Protein AF-0000000074632886 (afdb_homodimer)

Organism: NCBI:txid231223

Sequence (314 aa):
MSATCSSSCDVTGMPVAEGQVNGKKCTVLRDSGCSSEIIRRGLVASTVPLTGTQRVCFADGSVKRVPTAMIYVDCPYYKGSVEAALLDKPLFDLILGNIEGAKCPGTRVGGSLEAAAVETRAACRREWKKLKTTKENDLGLSVEELKALQKEDPSLEMSATCSSSCDVTGMPVAEGQVNGKKCTVLRDSGCSSEIIRRGLVASTVPLTGTQRVCFADGSVKRVPTAMIYVDCPYYKGSVEAALLDKPLFDLILGNIEGAKCPGTRVGGSLEAAAVETRAACRREWKKLKTTKENDLGLSVEELKALQKEDPSLE

Nearest PDB structures (foldseek):
  1fmb-assembly1_A  TM=6.936E-01  e=2.800E-04  Equine infectious anemia virus
  7bgu-assembly1_A  TM=6.840E-01  e=4.757E-04  Mason-Pfizer monkey virus
  7d66-assembly2_G  TM=6.864E-01  e=7.618E-04  Toxoplasma gondii GT1
  7bgu-assembly2_C  TM=6.412E-01  e=5.351E-04  Mason-Pfizer monkey virus
  7bgt-assembly2_C  TM=6.497E-01  e=1.373E-03  Mason-Pfizer monkey virus

Solvent-accessible surface area (backbone atoms only — not comparable to full-atom values): 18239 Å² total; per-residue (Å²): 133,80,77,72,77,74,82,72,73,79,64,73,81,37,34,64,44,70,30,26,40,72,83,38,79,37,44,33,34,33,19,46,69,32,61,52,34,37,30,25,39,86,73,50,61,88,82,57,65,72,73,52,67,45,80,45,71,41,70,66,48,51,72,46,78,30,47,22,29,75,46,40,39,44,40,76,44,37,74,48,76,44,68,26,38,42,35,82,50,33,71,43,47,26,36,39,24,59,46,91,81,39,48,54,55,42,52,70,57,65,78,79,80,71,84,67,71,77,73,45,53,53,50,42,50,53,29,40,60,60,63,60,57,75,79,67,72,75,74,73,77,43,81,58,58,59,52,56,62,64,65,64,69,58,76,89,108,133,79,77,72,74,75,80,72,73,78,65,75,80,39,44,63,43,71,30,26,39,73,83,37,80,39,45,34,34,37,20,46,67,32,62,52,34,37,30,25,38,86,73,49,60,87,82,58,65,71,73,51,69,43,80,46,70,40,71,65,47,49,72,46,77,29,45,22,28,75,45,38,38,45,38,77,45,37,76,47,77,45,68,25,37,42,34,82,48,34,71,43,47,26,36,41,24,58,46,94,82,36,50,50,76,32,56,71,57,68,86,79,82,71,82,67,72,78,74,46,53,53,47,37,51,53,30,40,60,59,63,61,58,77,77,68,73,76,71,74,79,44,84,59,59,62,55,56,63,66,64,64,68,61,76,87,108

pLDDT: mean 72.23, std 29.39, range [20.58, 98.75]

Structure (mmCIF, N/CA/C/O backbone):
data_AF-0000000074632886-model_v1
#
loop_
_entity.id
_entity.type
_entity.pdbx_description
1 polymer 'Uncharacterized protein'
#
loop_
_atom_site.group_PDB
_atom_site.id
_atom_site.type_symbol
_atom_site.label_atom_id
_atom_site.label_alt_id
_atom_site.label_comp_id
_atom_site.label_asym_id
_atom_site.label_entity_id
_atom_site.label_seq_id
_atom_site.pdbx_PDB_ins_code
_atom_site.Cartn_x
_atom_site.Cartn_y
_atom_site.Cartn_z
_atom_site.occupancy
_atom_site.B_iso_or_equiv
_atom_site.auth_seq_id
_atom_site.auth_comp_id
_atom_site.auth_asym_id
_atom_site.auth_atom_id
_atom_site.pdbx_PDB_model_num
ATOM 1 N N . MET A 1 1 ? 10.125 -13.82 32.031 1 20.58 1 MET A N 1
ATOM 2 C CA . MET A 1 1 ? 10.875 -13.516 30.797 1 20.58 1 MET A CA 1
ATOM 3 C C . MET A 1 1 ? 9.938 -13.398 29.609 1 20.58 1 MET A C 1
ATOM 5 O O . MET A 1 1 ? 9.406 -14.398 29.125 1 20.58 1 MET A O 1
ATOM 9 N N . SER A 1 2 ? 9.07 -12.438 29.656 1 24.52 2 SER A N 1
ATOM 10 C CA . SER A 1 2 ? 7.949 -12.32 28.734 1 24.52 2 SER A CA 1
ATOM 11 C C . SER A 1 2 ? 8.422 -11.969 27.328 1 24.52 2 SER A C 1
ATOM 13 O O . SER A 1 2 ? 9.148 -10.992 27.141 1 24.52 2 SER A O 1
ATOM 15 N N . ALA A 1 3 ? 8.773 -12.938 26.531 1 25.38 3 ALA A N 1
ATOM 16 C CA . ALA A 1 3 ? 9.117 -12.875 25.109 1 25.38 3 ALA A CA 1
ATOM 17 C C . ALA A 1 3 ? 8.164 -11.953 24.344 1 25.38 3 ALA A C 1
ATOM 19 O O . ALA A 1 3 ? 6.977 -12.25 24.219 1 25.38 3 ALA A O 1
ATOM 20 N N . THR A 1 4 ? 8.242 -10.727 24.672 1 28.7 4 THR A N 1
ATOM 21 C CA . THR A 1 4 ? 7.469 -9.812 23.844 1 28.7 4 THR A CA 1
ATOM 22 C C . THR A 1 4 ? 7.727 -10.078 22.359 1 28.7 4 THR A C 1
ATOM 24 O O . THR A 1 4 ? 8.859 -9.969 21.891 1 28.7 4 THR A O 1
ATOM 27 N N . CYS A 1 5 ? 7.188 -11.031 21.719 1 30.02 5 CYS A N 1
ATOM 28 C CA . CYS A 1 5 ? 7.199 -11.32 20.281 1 30.02 5 CYS A CA 1
ATOM 29 C C . CYS A 1 5 ? 6.977 -10.055 19.469 1 30.02 5 CYS A C 1
ATOM 31 O O . CYS A 1 5 ? 5.844 -9.578 19.344 1 30.02 5 CYS A O 1
ATOM 33 N N . SER A 1 6 ? 7.715 -8.859 19.625 1 35.78 6 SER A N 1
ATOM 34 C CA . SER A 1 6 ? 7.605 -7.684 18.766 1 35.78 6 SER A CA 1
ATOM 35 C C . SER A 1 6 ? 7.457 -8.078 17.312 1 35.78 6 SER A C 1
ATOM 37 O O . SER A 1 6 ? 8.391 -8.602 16.703 1 35.78 6 SER A O 1
ATOM 39 N N . SER A 1 7 ? 6.574 -8.734 16.828 1 46.12 7 SER A N 1
ATOM 40 C CA . SER A 1 7 ? 6.355 -9.227 15.477 1 46.12 7 SER A CA 1
ATOM 41 C C . SER A 1 7 ? 6.441 -8.086 14.461 1 46.12 7 SER A C 1
ATOM 43 O O . SER A 1 7 ? 5.461 -7.375 14.234 1 46.12 7 SER A O 1
ATOM 45 N N . SER A 1 8 ? 7.652 -7.168 14.422 1 62.34 8 SER A N 1
ATOM 46 C CA . SER A 1 8 ? 8.016 -6.043 13.562 1 62.34 8 SER A CA 1
ATOM 47 C C . SER A 1 8 ? 7.84 -6.395 12.094 1 62.34 8 SER A C 1
ATOM 49 O O . SER A 1 8 ? 8.039 -7.547 11.695 1 62.34 8 SER A O 1
ATOM 51 N N . CYS A 1 9 ? 6.918 -5.555 11.453 1 77.62 9 CYS A N 1
ATOM 52 C CA . CYS A 1 9 ? 6.82 -5.699 10 1 77.62 9 CYS A CA 1
ATOM 53 C C . CYS A 1 9 ? 8.086 -5.203 9.32 1 77.62 9 CYS A C 1
ATOM 55 O O . CYS A 1 9 ? 8.68 -4.207 9.75 1 77.62 9 CYS A O 1
ATOM 57 N N . ASP A 1 10 ? 8.625 -6.035 8.461 1 75.81 10 ASP A N 1
ATOM 58 C CA . ASP A 1 10 ? 9.82 -5.703 7.688 1 75.81 10 ASP A CA 1
ATOM 59 C C . ASP A 1 10 ? 9.539 -4.578 6.695 1 75.81 10 ASP A C 1
ATOM 61 O O . ASP A 1 10 ? 8.734 -4.738 5.777 1 75.81 10 ASP A O 1
ATOM 65 N N . VAL A 1 11 ? 10.203 -3.426 6.922 1 79.12 11 VAL A N 1
ATOM 66 C CA . VAL A 1 11 ? 9.961 -2.283 6.047 1 79.12 11 VAL A CA 1
ATOM 67 C C . VAL A 1 11 ? 11.203 -2.006 5.199 1 79.12 11 VAL A C 1
ATOM 69 O O . VAL A 1 11 ? 11.328 -0.934 4.605 1 79.12 11 VAL A O 1
ATOM 72 N N . THR A 1 12 ? 12 -3.002 5.129 1 77.12 12 THR A N 1
ATOM 73 C CA . THR A 1 12 ? 13.219 -2.838 4.352 1 77.12 12 THR A CA 1
ATOM 74 C C . THR A 1 12 ? 12.906 -2.695 2.867 1 77.12 12 THR A C 1
ATOM 76 O O . THR A 1 12 ? 12.055 -3.414 2.334 1 77.12 12 THR A O 1
ATOM 79 N N . GLY A 1 13 ? 13.477 -1.69 2.238 1 76.5 13 GLY A N 1
ATOM 80 C CA . GLY A 1 13 ? 13.328 -1.529 0.8 1 76.5 13 GLY A CA 1
ATOM 81 C C . GLY A 1 13 ? 12.117 -0.704 0.412 1 76.5 13 GLY A C 1
ATOM 82 O O . GLY A 1 13 ? 11.805 -0.567 -0.773 1 76.5 13 GLY A O 1
ATOM 83 N N . MET A 1 14 ? 11.508 -0.188 1.444 1 87.19 14 MET A N 1
ATOM 84 C CA . MET A 1 14 ? 10.344 0.647 1.156 1 87.19 14 MET A CA 1
ATOM 85 C C . MET A 1 14 ? 10.75 2.113 1.021 1 87.19 14 MET A C 1
ATOM 87 O O . MET A 1 14 ? 11.773 2.531 1.562 1 87.19 14 MET A O 1
ATOM 91 N N . PRO A 1 15 ? 9.992 2.869 0.222 1 91.25 15 PRO A N 1
ATOM 92 C CA . PRO A 1 15 ? 10.289 4.293 0.065 1 91.25 15 PRO A CA 1
ATOM 93 C C . PRO A 1 15 ? 9.875 5.121 1.277 1 91.25 15 PRO A C 1
ATOM 95 O O . PRO A 1 15 ? 8.898 5.875 1.208 1 91.25 15 PRO A O 1
ATOM 98 N N . VAL A 1 16 ? 10.633 4.988 2.309 1 92.56 16 VAL A N 1
ATOM 99 C CA . VAL A 1 16 ? 10.383 5.691 3.562 1 92.56 16 VAL A CA 1
ATOM 100 C C . VAL A 1 16 ? 11.32 6.887 3.684 1 92.56 16 VAL A C 1
ATOM 102 O O . VAL A 1 16 ? 12.5 6.797 3.316 1 92.56 16 VAL A O 1
ATOM 105 N N . ALA A 1 17 ? 10.758 8.039 4.148 1 93.5 17 ALA A N 1
ATOM 106 C CA . ALA A 1 17 ? 11.562 9.234 4.371 1 93.5 17 ALA A CA 1
ATOM 107 C C . ALA A 1 17 ? 11.164 9.93 5.668 1 93.5 17 ALA A C 1
ATOM 109 O O . ALA A 1 17 ? 10.062 9.711 6.184 1 93.5 17 ALA A O 1
ATOM 110 N N . GLU A 1 18 ? 12.078 10.695 6.148 1 95.06 18 GLU A N 1
ATOM 111 C CA . GLU A 1 18 ? 11.742 11.609 7.234 1 95.06 18 GLU A CA 1
ATOM 112 C C . GLU A 1 18 ? 11.125 12.906 6.699 1 95.06 18 GLU A C 1
ATOM 114 O O . GLU A 1 18 ? 11.523 13.391 5.637 1 95.06 18 GLU A O 1
ATOM 119 N N . GLY A 1 19 ? 10.18 13.398 7.398 1 96.88 19 GLY A N 1
ATOM 120 C CA . GLY A 1 19 ? 9.531 14.656 7.062 1 96.88 19 GLY A CA 1
ATOM 121 C C . GLY A 1 19 ? 8.836 15.305 8.242 1 96.88 19 GLY A C 1
ATOM 122 O O . GLY A 1 19 ? 9.195 15.055 9.398 1 96.88 19 GLY A O 1
ATOM 123 N N . GLN A 1 20 ? 8 16.281 7.871 1 98.12 20 GLN A N 1
ATOM 124 C CA . GLN A 1 20 ? 7.215 16.953 8.898 1 98.12 20 GLN A CA 1
ATOM 125 C C . GLN A 1 20 ? 5.746 17.062 8.492 1 98.12 20 GLN A C 1
ATOM 127 O O . GLN A 1 20 ? 5.434 17.266 7.32 1 98.12 20 GLN A O 1
ATOM 132 N N . VAL A 1 21 ? 4.961 16.875 9.516 1 98.06 21 VAL A N 1
ATOM 133 C CA . VAL A 1 21 ? 3.543 17.188 9.383 1 98.06 21 VAL A CA 1
ATOM 134 C C . VAL A 1 21 ? 3.143 18.234 10.422 1 98.06 21 VAL A C 1
ATOM 136 O O . VAL A 1 21 ? 3.354 18.047 11.617 1 98.06 21 VAL A O 1
ATOM 139 N N . ASN A 1 22 ? 2.607 19.297 9.938 1 97.12 22 ASN A N 1
ATOM 140 C CA . ASN A 1 22 ? 2.242 20.406 10.82 1 97.12 22 ASN A CA 1
ATOM 141 C C . ASN A 1 22 ? 3.406 20.812 11.711 1 97.12 22 ASN A C 1
ATOM 143 O O . ASN A 1 22 ? 3.223 21.047 12.906 1 97.12 22 ASN A O 1
ATOM 147 N N . GLY A 1 23 ? 4.547 20.688 11.156 1 96.75 23 GLY A N 1
ATOM 148 C CA . GLY A 1 23 ? 5.742 21.125 11.859 1 96.75 23 GLY A CA 1
ATOM 149 C C . GLY A 1 23 ? 6.32 20.078 12.781 1 96.75 23 GLY A C 1
ATOM 150 O O . GLY A 1 23 ? 7.352 20.312 13.422 1 96.75 23 GLY A O 1
ATOM 151 N N . LYS A 1 24 ? 5.695 18.922 12.883 1 97.12 24 LYS A N 1
ATOM 152 C CA . LYS A 1 24 ? 6.172 17.844 13.727 1 97.12 24 LYS A CA 1
ATOM 153 C C . LYS A 1 24 ? 6.879 16.766 12.906 1 97.12 24 LYS A C 1
ATOM 155 O O . LYS A 1 24 ? 6.379 16.344 11.859 1 97.12 24 LYS A O 1
ATOM 160 N N . LYS A 1 25 ? 8.023 16.344 13.422 1 97.44 25 LYS A N 1
ATOM 161 C CA . LYS A 1 25 ? 8.773 15.289 12.742 1 97.44 25 LYS A CA 1
ATOM 162 C C . LYS A 1 25 ? 7.953 14.008 12.641 1 97.44 25 LYS A C 1
ATOM 164 O O . LYS A 1 25 ? 7.234 13.648 13.57 1 97.44 25 LYS A O 1
ATOM 169 N N . CYS A 1 26 ? 8.133 13.422 11.453 1 97.5 26 CYS A N 1
ATOM 170 C CA . CYS A 1 26 ? 7.406 12.164 11.266 1 97.5 26 CYS A CA 1
ATOM 171 C C . CYS A 1 26 ? 8.078 11.297 10.203 1 97.5 26 CYS A C 1
ATOM 173 O O . CYS A 1 26 ? 8.945 11.773 9.477 1 97.5 26 CYS A O 1
ATOM 175 N N . THR A 1 27 ? 7.711 10.031 10.195 1 96.06 27 THR A N 1
ATOM 176 C CA . THR A 1 27 ? 8.102 9.086 9.156 1 96.06 27 THR A CA 1
ATOM 177 C C . THR A 1 27 ? 7.035 9 8.07 1 96.06 27 THR A C 1
ATOM 179 O O . THR A 1 27 ? 5.848 8.883 8.367 1 96.06 27 THR A O 1
ATOM 182 N N . VAL A 1 28 ? 7.555 9.086 6.766 1 96.75 28 VAL A N 1
ATOM 183 C CA . VAL A 1 28 ? 6.637 9.125 5.633 1 96.75 28 VAL A CA 1
ATOM 184 C C . VAL A 1 28 ? 6.887 7.914 4.73 1 96.75 28 VAL A C 1
ATOM 186 O O . VAL A 1 28 ? 8.023 7.656 4.332 1 96.75 28 VAL A O 1
ATOM 189 N N . LEU A 1 29 ? 5.855 7.188 4.492 1 95.56 29 LEU A N 1
ATOM 190 C CA . LEU A 1 29 ? 5.891 6.172 3.445 1 95.56 29 LEU A CA 1
ATOM 191 C C . LEU A 1 29 ? 5.254 6.695 2.16 1 95.56 29 LEU A C 1
ATOM 193 O O . LEU A 1 29 ? 4.109 7.148 2.17 1 95.56 29 LEU A O 1
ATOM 197 N N . ARG A 1 30 ? 6.008 6.719 1.031 1 95.94 30 ARG A N 1
ATOM 198 C CA . ARG A 1 30 ? 5.422 6.934 -0.288 1 95.94 30 ARG A CA 1
ATOM 199 C C . ARG A 1 30 ? 4.836 5.641 -0.844 1 95.94 30 ARG A C 1
ATOM 201 O O . ARG A 1 30 ? 5.559 4.672 -1.066 1 95.94 30 ARG A O 1
ATOM 208 N N . ASP A 1 31 ? 3.525 5.652 -1.031 1 93.94 31 ASP A N 1
ATOM 209 C CA . ASP A 1 31 ? 2.809 4.418 -1.331 1 93.94 31 ASP A CA 1
ATOM 210 C C . ASP A 1 31 ? 2.041 4.535 -2.646 1 93.94 31 ASP A C 1
ATOM 212 O O . ASP A 1 31 ? 0.99 5.176 -2.703 1 93.94 31 ASP A O 1
ATOM 216 N N . SER A 1 32 ? 2.496 3.812 -3.645 1 92.69 32 SER A N 1
ATOM 217 C CA . SER A 1 32 ? 1.867 3.873 -4.961 1 92.69 32 SER A CA 1
ATOM 218 C C . SER A 1 32 ? 0.545 3.113 -4.977 1 92.69 32 SER A C 1
ATOM 220 O O . SER A 1 32 ? -0.248 3.256 -5.91 1 92.69 32 SER A O 1
ATOM 222 N N . GLY A 1 33 ? 0.29 2.293 -3.951 1 92.81 33 GLY A N 1
ATOM 223 C CA . GLY A 1 33 ? -0.965 1.565 -3.859 1 92.81 33 GLY A CA 1
ATOM 224 C C . GLY A 1 33 ? -2.021 2.299 -3.055 1 92.81 33 GLY A C 1
ATOM 225 O O . GLY A 1 33 ? -3.092 1.75 -2.779 1 92.81 33 GLY A O 1
ATOM 226 N N . CYS A 1 34 ? -1.75 3.471 -2.678 1 94.12 34 CYS A N 1
ATOM 227 C CA . CYS A 1 34 ? -2.662 4.27 -1.867 1 94.12 34 CYS A CA 1
ATOM 228 C C . CYS A 1 34 ? -3.117 5.512 -2.623 1 94.12 34 CYS A C 1
ATOM 230 O O . CYS A 1 34 ? -2.297 6.234 -3.189 1 94.12 34 CYS A O 1
ATOM 232 N N . SER A 1 35 ? -4.418 5.812 -2.633 1 90.25 35 SER A N 1
ATOM 233 C CA . SER A 1 35 ? -4.965 6.926 -3.396 1 90.25 35 SER A CA 1
ATOM 234 C C . SER A 1 35 ? -5.109 8.172 -2.529 1 90.25 35 SER A C 1
ATOM 236 O O . SER A 1 35 ? -5.348 9.266 -3.043 1 90.25 35 SER A O 1
ATOM 238 N N . SER A 1 36 ? -4.938 8.031 -1.263 1 89.94 36 SER A N 1
ATOM 239 C CA . SER A 1 36 ? -5.117 9.141 -0.328 1 89.94 36 SER A CA 1
ATOM 240 C C . SER A 1 36 ? -3.953 9.227 0.652 1 89.94 36 SER A C 1
ATOM 242 O O . SER A 1 36 ? -3.004 8.445 0.569 1 89.94 36 SER A O 1
ATOM 244 N N . GLU A 1 37 ? -4.055 10.312 1.485 1 97 37 GLU A N 1
ATOM 245 C CA . GLU A 1 37 ? -3.107 10.445 2.59 1 97 37 GLU A CA 1
ATOM 246 C C . GLU A 1 37 ? -3.691 9.891 3.885 1 97 37 GLU A C 1
ATOM 248 O O . GLU A 1 37 ? -4.867 10.109 4.184 1 97 37 GLU A O 1
ATOM 253 N N . ILE A 1 38 ? -2.893 9.148 4.539 1 98.38 38 ILE A N 1
ATOM 254 C CA . ILE A 1 38 ? -3.266 8.625 5.848 1 98.38 38 ILE A CA 1
ATOM 255 C C . ILE A 1 38 ? -2.289 9.133 6.906 1 98.38 38 ILE A C 1
ATOM 257 O O . ILE A 1 38 ? -1.072 9.07 6.715 1 98.38 38 ILE A O 1
ATOM 261 N N . ILE A 1 39 ? -2.832 9.656 7.945 1 98.75 39 ILE A N 1
ATOM 262 C CA . ILE A 1 39 ? -1.981 10.18 9.008 1 98.75 39 ILE A CA 1
ATOM 263 C C . ILE A 1 39 ? -2.42 9.602 10.352 1 98.75 39 ILE A C 1
ATOM 265 O O . ILE A 1 39 ? -3.605 9.336 10.562 1 98.75 39 ILE A O 1
ATOM 269 N N . ARG A 1 40 ? -1.487 9.398 11.133 1 98.5 40 ARG A N 1
ATOM 270 C CA . ARG A 1 40 ? -1.769 9.023 12.516 1 98.5 40 ARG A CA 1
ATOM 271 C C . ARG A 1 40 ? -2.533 10.133 13.234 1 98.5 40 ARG A C 1
ATOM 273 O O . ARG A 1 40 ? -2.059 11.266 13.328 1 98.5 40 ARG A O 1
ATOM 280 N N . ARG A 1 41 ? -3.543 9.797 13.812 1 98 41 ARG A N 1
ATOM 281 C CA . ARG A 1 41 ? -4.441 10.75 14.453 1 98 41 ARG A CA 1
ATOM 282 C C . ARG A 1 41 ? -3.715 11.562 15.516 1 98 41 ARG A C 1
ATOM 284 O O . ARG A 1 41 ? -3.947 12.766 15.656 1 98 41 ARG A O 1
ATOM 291 N N . GLY A 1 42 ? -2.822 10.969 16.156 1 97 42 GLY A N 1
ATOM 292 C CA . GLY A 1 42 ? -2.117 11.609 17.266 1 97 42 GLY A CA 1
ATOM 293 C C . GLY A 1 42 ? -1.208 12.734 16.812 1 97 42 GLY A C 1
ATOM 294 O O . GLY A 1 42 ? -0.761 13.547 17.641 1 97 42 GLY A O 1
ATOM 295 N N . LEU A 1 43 ? -0.908 12.867 15.539 1 97.56 43 LEU A N 1
ATOM 296 C CA . LEU A 1 43 ? -0.033 13.906 15.008 1 97.56 43 LEU A CA 1
ATOM 297 C C . LEU A 1 43 ? -0.838 15.133 14.586 1 97.56 43 LEU A C 1
ATOM 299 O O . LEU A 1 43 ? -0.266 16.156 14.203 1 97.56 43 LEU A O 1
ATOM 303 N N . VAL A 1 44 ? -2.111 14.992 14.664 1 98.19 44 VAL A N 1
ATOM 304 C CA . VAL A 1 44 ? -3.006 16.109 14.344 1 98.19 44 VAL A CA 1
ATOM 305 C C . VAL A 1 44 ? -3.615 16.656 15.633 1 98.19 44 VAL A C 1
ATOM 307 O O . VAL A 1 44 ? -4.305 15.945 16.359 1 98.19 44 VAL A O 1
ATOM 310 N N . ALA A 1 45 ? -3.354 17.859 15.836 1 97.44 45 ALA A N 1
ATOM 311 C CA . ALA A 1 45 ? -3.871 18.484 17.047 1 97.44 45 ALA A CA 1
ATOM 312 C C . ALA A 1 45 ? -5.395 18.406 17.094 1 97.44 45 ALA A C 1
ATOM 314 O O . ALA A 1 45 ? -6.062 18.547 16.078 1 97.44 45 ALA A O 1
ATOM 315 N N . SER A 1 46 ? -5.965 18.266 18.297 1 95.88 46 SER A N 1
ATOM 316 C CA . SER A 1 46 ? -7.41 18.156 18.484 1 95.88 46 SER A CA 1
ATOM 317 C C . SER A 1 46 ? -8.117 19.438 18.078 1 95.88 46 SER A C 1
ATOM 319 O O . SER A 1 46 ? -9.328 19.438 17.828 1 95.88 46 SER A O 1
ATOM 321 N N . THR A 1 47 ? -7.387 20.531 18.016 1 96.44 47 THR A N 1
ATOM 322 C CA . THR A 1 47 ? -7.957 21.828 17.656 1 96.44 47 THR A CA 1
ATOM 323 C C . THR A 1 47 ? -8.156 21.953 16.156 1 96.44 47 THR A C 1
ATOM 325 O O . THR A 1 47 ? -8.867 22.828 15.68 1 96.44 47 THR A O 1
ATOM 328 N N . VAL A 1 48 ? -7.465 21.094 15.43 1 96.81 48 VAL A N 1
ATOM 329 C CA . VAL A 1 48 ? -7.645 21.094 13.977 1 96.81 48 VAL A CA 1
ATOM 330 C C . VAL A 1 48 ? -9.039 20.578 13.633 1 96.81 48 VAL A C 1
ATOM 332 O O . VAL A 1 48 ? -9.43 19.484 14.055 1 96.81 48 VAL A O 1
ATOM 335 N N . PRO A 1 49 ? -9.852 21.391 12.906 1 97.75 49 PRO A N 1
ATOM 336 C CA . PRO A 1 49 ? -11.195 20.938 12.555 1 97.75 49 PRO A CA 1
ATOM 337 C C . PRO A 1 49 ? -11.188 19.734 11.617 1 97.75 49 PRO A C 1
ATOM 339 O O . PRO A 1 49 ? -10.344 19.641 10.719 1 97.75 49 PRO A O 1
ATOM 342 N N . LEU A 1 50 ? -12.141 18.891 11.875 1 98.31 50 LEU A N 1
ATOM 343 C CA . LEU A 1 50 ? -12.359 17.797 10.938 1 98.31 50 LEU A CA 1
ATOM 344 C C . LEU A 1 50 ? -13.047 18.297 9.672 1 98.31 50 LEU A C 1
ATOM 346 O O . LEU A 1 50 ? -13.859 19.219 9.727 1 98.31 50 LEU A O 1
ATOM 350 N N . THR A 1 51 ? -12.648 17.703 8.57 1 98.5 51 THR A N 1
ATOM 351 C CA . THR A 1 51 ? -13.203 18.125 7.293 1 98.5 51 THR A CA 1
ATOM 352 C C . THR A 1 51 ? -14.32 17.188 6.848 1 98.5 51 THR A C 1
ATOM 354 O O . THR A 1 51 ? -15.141 17.531 6 1 98.5 51 THR A O 1
ATOM 357 N N . GLY A 1 52 ? -14.445 15.969 7.293 1 97.94 52 GLY A N 1
ATOM 358 C CA . GLY A 1 52 ? -15.422 14.953 6.93 1 97.94 52 GLY A CA 1
ATOM 359 C C . GLY A 1 52 ? -14.984 13.547 7.297 1 97.94 52 GLY A C 1
ATOM 360 O O . GLY A 1 52 ? -14.414 13.328 8.367 1 97.94 52 GLY A O 1
ATOM 361 N N . THR A 1 53 ? -15.508 12.648 6.566 1 97.69 53 THR A N 1
ATOM 362 C CA . THR A 1 53 ? -15.117 11.25 6.691 1 97.69 53 THR A CA 1
ATOM 363 C C . THR A 1 53 ? -14.766 10.664 5.328 1 97.69 53 THR A C 1
ATOM 365 O O . THR A 1 53 ? -15.172 11.203 4.293 1 97.69 53 THR A O 1
ATOM 368 N N . GLN A 1 54 ? -13.945 9.664 5.316 1 95.62 54 GLN A N 1
ATOM 369 C CA . GLN A 1 54 ? -13.586 8.945 4.098 1 95.62 54 GLN A CA 1
ATOM 370 C C . GLN A 1 54 ? -13.57 7.434 4.336 1 95.62 54 GLN A C 1
ATOM 372 O O . GLN A 1 54 ? -13.258 6.977 5.438 1 95.62 54 GLN A O 1
ATOM 377 N N . ARG A 1 55 ? -13.945 6.766 3.324 1 95.31 55 ARG A N 1
ATOM 378 C CA . ARG A 1 55 ? -13.789 5.312 3.32 1 95.31 55 ARG A CA 1
ATOM 379 C C . ARG A 1 55 ? -12.367 4.922 2.932 1 95.31 55 ARG A C 1
ATOM 381 O O . ARG A 1 55 ? -11.844 5.383 1.914 1 95.31 55 ARG A O 1
ATOM 388 N N . VAL A 1 56 ? -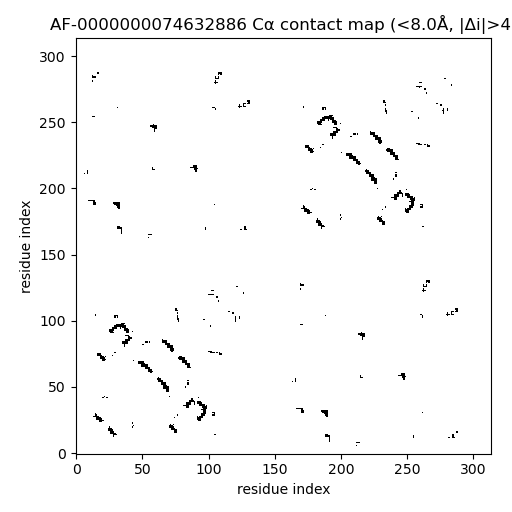11.766 4.148 3.754 1 95.88 56 VAL A N 1
ATOM 389 C CA . VAL A 1 56 ? -10.445 3.596 3.449 1 95.88 56 VAL A CA 1
ATOM 390 C C . VAL A 1 56 ? -10.555 2.084 3.262 1 95.88 56 VAL A C 1
ATOM 392 O O . VAL A 1 56 ? -11.102 1.382 4.117 1 95.88 56 VAL A O 1
ATOM 395 N N . CYS A 1 57 ? -10.062 1.636 2.154 1 95.44 57 CYS A N 1
ATOM 396 C CA . CYS A 1 57 ? -10.008 0.21 1.852 1 95.44 57 CYS A CA 1
ATOM 397 C C . CYS A 1 57 ? -8.602 -0.335 2.07 1 95.44 57 CYS A C 1
ATOM 399 O O . CYS A 1 57 ? -7.621 0.248 1.597 1 95.44 57 CYS A O 1
ATOM 401 N N . PHE A 1 58 ? -8.578 -1.477 2.723 1 94.56 58 PHE A N 1
ATOM 402 C CA . PHE A 1 58 ? -7.273 -2.049 3.027 1 94.56 58 PHE A CA 1
ATOM 403 C C . PHE A 1 58 ? -6.992 -3.26 2.145 1 94.56 58 PHE A C 1
ATOM 405 O O . PHE A 1 58 ? -7.906 -3.803 1.52 1 94.56 58 PHE A O 1
ATOM 412 N N . ALA A 1 59 ? -5.758 -3.668 2.088 1 94.5 59 ALA A N 1
ATOM 413 C CA . ALA A 1 59 ? -5.273 -4.707 1.184 1 94.5 59 ALA A CA 1
ATOM 414 C C . ALA A 1 59 ? -6.035 -6.016 1.392 1 94.5 59 ALA A C 1
ATOM 416 O O . ALA A 1 59 ? -6.184 -6.809 0.459 1 94.5 59 ALA A O 1
ATOM 417 N N . ASP A 1 60 ? -6.57 -6.211 2.533 1 95.12 60 ASP A N 1
ATOM 418 C CA . ASP A 1 60 ? -7.254 -7.469 2.824 1 95.12 60 ASP A CA 1
ATOM 419 C C . ASP A 1 60 ? -8.742 -7.375 2.5 1 95.12 60 ASP A C 1
ATOM 421 O O . ASP A 1 60 ? -9.508 -8.281 2.82 1 95.12 60 ASP A O 1
ATOM 425 N N . GLY A 1 61 ? -9.125 -6.211 2.043 1 94 61 GLY A N 1
ATOM 426 C CA . GLY A 1 61 ? -10.508 -6.055 1.638 1 94 61 GLY A CA 1
ATOM 427 C C . GLY A 1 61 ? -11.375 -5.402 2.703 1 94 61 GLY A C 1
ATOM 428 O O . GLY A 1 61 ? -12.516 -5.035 2.439 1 94 61 GLY A O 1
ATOM 429 N N . SER A 1 62 ? -10.828 -5.273 3.863 1 94.25 62 SER A N 1
ATOM 430 C CA . SER A 1 62 ? -11.586 -4.578 4.898 1 94.25 62 SER A CA 1
ATOM 431 C C . SER A 1 62 ? -11.719 -3.092 4.582 1 94.25 62 SER A C 1
ATOM 433 O O . SER A 1 62 ? -10.914 -2.535 3.84 1 94.25 62 SER A O 1
ATOM 435 N N . VAL A 1 63 ? -12.82 -2.529 5.121 1 94.56 63 VAL A N 1
ATOM 436 C CA . VAL A 1 63 ? -13.125 -1.123 4.871 1 94.56 63 VAL A CA 1
ATOM 437 C C . VAL A 1 63 ? -13.445 -0.423 6.191 1 94.56 63 VAL A C 1
ATOM 439 O O . VAL A 1 63 ? -14.156 -0.972 7.035 1 94.56 63 VAL A O 1
ATOM 442 N N . LYS A 1 64 ? -12.898 0.733 6.348 1 95.75 64 LYS A N 1
ATOM 443 C CA . LYS A 1 64 ? -13.203 1.578 7.5 1 95.75 64 LYS A CA 1
ATOM 444 C C . LYS A 1 64 ? -13.57 2.992 7.062 1 95.75 64 LYS A C 1
ATOM 446 O O . LYS A 1 64 ? -12.961 3.539 6.141 1 95.75 64 LYS A O 1
ATOM 451 N N . ARG A 1 65 ? -14.57 3.51 7.691 1 97.44 65 ARG A N 1
ATOM 452 C CA . ARG A 1 65 ? -14.836 4.938 7.566 1 97.44 65 ARG A CA 1
ATOM 453 C C . ARG A 1 65 ? -14.141 5.727 8.664 1 97.44 65 ARG A C 1
ATOM 455 O O . ARG A 1 65 ? -14.328 5.453 9.852 1 97.44 65 ARG A O 1
ATOM 462 N N . VAL A 1 66 ? -13.375 6.719 8.266 1 98 66 VAL A N 1
ATOM 463 C CA . VAL A 1 66 ? -12.562 7.406 9.258 1 98 66 VAL A CA 1
ATOM 464 C C . VAL A 1 66 ? -12.672 8.914 9.055 1 98 66 VAL A C 1
ATOM 466 O O . VAL A 1 66 ? -12.977 9.383 7.957 1 98 66 VAL A O 1
ATOM 469 N N . PRO A 1 67 ? -12.453 9.719 10.117 1 98.44 67 PRO A N 1
ATOM 470 C CA . PRO A 1 67 ? -12.461 11.172 9.961 1 98.44 67 PRO A CA 1
ATOM 471 C C . PRO A 1 67 ? -11.289 11.68 9.125 1 98.44 67 PRO A C 1
ATOM 473 O O . PRO A 1 67 ? -10.289 10.969 8.953 1 98.44 67 PRO A O 1
ATOM 476 N N . THR A 1 68 ? -11.5 12.844 8.508 1 98.75 68 THR A N 1
ATOM 477 C CA . THR A 1 68 ? -10.445 13.5 7.742 1 98.75 68 THR A CA 1
ATOM 478 C C . THR A 1 68 ? -10.156 14.891 8.305 1 98.75 68 THR A C 1
ATOM 480 O O . THR A 1 68 ? -11 15.477 8.977 1 98.75 68 THR A O 1
ATOM 483 N N . ALA A 1 69 ? -9 15.375 8.039 1 98.69 69 ALA A N 1
ATOM 484 C CA . ALA A 1 69 ? -8.578 16.719 8.406 1 98.69 69 ALA A CA 1
ATOM 485 C C . ALA A 1 69 ? -7.531 17.25 7.43 1 98.69 69 ALA A C 1
ATOM 487 O O . ALA A 1 69 ? -6.848 16.469 6.758 1 98.69 69 ALA A O 1
ATOM 488 N N . MET A 1 70 ? -7.449 18.578 7.379 1 98.69 70 MET A N 1
ATOM 489 C CA . MET A 1 70 ? -6.371 19.203 6.617 1 98.69 70 MET A CA 1
ATOM 490 C C . MET A 1 70 ? -5.062 19.172 7.398 1 98.69 70 MET A C 1
ATOM 492 O O . MET A 1 70 ? -5.039 19.484 8.594 1 98.69 70 MET A O 1
ATOM 496 N N . ILE A 1 71 ? -3.986 18.812 6.691 1 98.5 71 ILE A N 1
ATOM 497 C CA . ILE A 1 71 ? -2.654 18.828 7.285 1 98.5 71 ILE A CA 1
ATOM 498 C C . ILE A 1 71 ? -1.673 19.5 6.328 1 98.5 71 ILE A C 1
ATOM 500 O O . ILE A 1 71 ? -1.939 19.609 5.129 1 98.5 71 ILE A O 1
ATOM 504 N N . TYR A 1 72 ? -0.608 19.953 6.875 1 98.56 72 TYR A N 1
ATOM 505 C CA . TYR A 1 72 ? 0.498 20.453 6.07 1 98.56 72 TYR A CA 1
ATOM 506 C C . TYR A 1 72 ? 1.679 19.5 6.094 1 98.56 72 TYR A C 1
ATOM 508 O O . TYR A 1 72 ? 2.191 19.156 7.164 1 98.56 72 TYR A O 1
ATOM 516 N N . VAL A 1 73 ? 2.09 19.094 4.879 1 98.38 73 VAL A N 1
ATOM 517 C CA . VAL A 1 73 ? 3.15 18.109 4.723 1 98.38 73 VAL A CA 1
ATOM 518 C C . VAL A 1 73 ? 4.418 18.781 4.203 1 98.38 73 VAL A C 1
ATOM 520 O O . VAL A 1 73 ? 4.355 19.625 3.305 1 98.38 73 VAL A O 1
ATOM 523 N N . ASP A 1 74 ? 5.527 18.469 4.828 1 98 74 ASP A N 1
ATOM 524 C CA . ASP A 1 74 ? 6.855 18.828 4.348 1 98 74 ASP A CA 1
ATOM 525 C C . ASP A 1 74 ? 7.805 17.641 4.387 1 98 74 ASP A C 1
ATOM 527 O O . ASP A 1 74 ? 8.367 17.312 5.438 1 98 74 ASP A O 1
ATOM 531 N N . CYS A 1 75 ? 7.926 17 3.188 1 96.38 75 CYS A N 1
ATOM 532 C CA . CYS A 1 75 ? 8.82 15.852 3.053 1 96.38 75 CYS A CA 1
ATOM 533 C C . CYS A 1 75 ? 9.422 15.789 1.652 1 96.38 75 CYS A C 1
ATOM 535 O O . CYS A 1 75 ? 9.031 16.547 0.771 1 96.38 75 CYS A O 1
ATOM 537 N N . PRO A 1 76 ? 10.336 14.914 1.416 1 93.88 76 PRO A N 1
ATOM 538 C CA . PRO A 1 76 ? 10.992 14.852 0.109 1 93.88 76 PRO A CA 1
ATOM 539 C C . PRO A 1 76 ? 10.023 14.508 -1.021 1 93.88 76 PRO A C 1
ATOM 541 O O . PRO A 1 76 ? 10.281 14.844 -2.18 1 93.88 76 PRO A O 1
ATOM 544 N N . TYR A 1 77 ? 8.844 13.984 -0.738 1 94.62 77 TYR A N 1
ATOM 545 C CA . TYR A 1 77 ? 7.922 13.516 -1.767 1 94.62 77 TYR A CA 1
ATOM 546 C C . TYR A 1 77 ? 6.852 14.562 -2.055 1 94.62 77 TYR A C 1
ATOM 548 O O . TYR A 1 77 ? 6.168 14.492 -3.078 1 94.62 77 TYR A O 1
ATOM 556 N N . TYR A 1 78 ? 6.703 15.461 -1.114 1 95.31 78 TYR A N 1
ATOM 557 C CA . TYR A 1 78 ? 5.578 16.375 -1.249 1 95.31 78 TYR A CA 1
ATOM 558 C C . TYR A 1 78 ? 5.68 17.516 -0.246 1 95.31 78 TYR A C 1
ATOM 560 O O . TYR A 1 78 ? 6.066 17.312 0.906 1 95.31 78 TYR A O 1
ATOM 568 N N . LYS A 1 79 ? 5.348 18.688 -0.715 1 97.75 79 LYS A N 1
ATOM 569 C CA . LYS A 1 79 ? 5.223 19.859 0.168 1 97.75 79 LYS A CA 1
ATOM 570 C C . LYS A 1 79 ? 3.93 20.609 -0.1 1 97.75 79 LYS A C 1
ATOM 572 O O . LYS A 1 79 ? 3.689 21.062 -1.22 1 97.75 79 LYS A O 1
ATOM 577 N N . GLY A 1 80 ? 3.051 20.734 0.925 1 98.06 80 GLY A N 1
ATOM 578 C CA . GLY A 1 80 ? 1.798 21.453 0.781 1 98.06 80 GLY A CA 1
ATOM 579 C C . GLY A 1 80 ? 0.698 20.922 1.684 1 98.06 80 GLY A C 1
ATOM 580 O O . GLY A 1 80 ? 0.932 20.031 2.5 1 98.06 80 GLY A O 1
ATOM 581 N N . SER A 1 81 ? -0.484 21.609 1.574 1 98.19 81 SER A N 1
ATOM 582 C CA . SER A 1 81 ? -1.657 21.203 2.342 1 98.19 81 SER A CA 1
ATOM 583 C C . SER A 1 81 ? -2.447 20.125 1.614 1 98.19 81 SER A C 1
ATOM 585 O O . SER A 1 81 ? -2.631 20.188 0.398 1 98.19 81 SER A O 1
ATOM 587 N N . VAL A 1 82 ? -2.842 19.172 2.418 1 98.06 82 VAL A N 1
ATOM 588 C CA . VAL A 1 82 ? -3.646 18.094 1.853 1 98.06 82 VAL A CA 1
ATOM 589 C C . VAL A 1 82 ? -4.637 17.594 2.898 1 98.06 82 VAL A C 1
ATOM 591 O O . VAL A 1 82 ? -4.402 17.719 4.102 1 98.06 82 VAL A O 1
ATOM 594 N N . GLU A 1 83 ? -5.766 17.047 2.451 1 98.31 83 GLU A N 1
ATOM 595 C CA . GLU A 1 83 ? -6.691 16.328 3.33 1 98.31 83 GLU A CA 1
ATOM 596 C C . GLU A 1 83 ? -6.223 14.906 3.582 1 98.31 83 GLU A C 1
ATOM 598 O O . GLU A 1 83 ? -5.875 14.188 2.645 1 98.31 83 GLU A O 1
ATOM 603 N N . ALA A 1 84 ? -6.238 14.555 4.84 1 98.62 84 ALA A N 1
ATOM 604 C CA . ALA A 1 84 ? -5.746 13.227 5.184 1 98.62 84 ALA A CA 1
ATOM 605 C C . ALA A 1 84 ? -6.762 12.461 6.027 1 98.62 84 ALA A C 1
ATOM 607 O O . ALA A 1 84 ? -7.473 13.055 6.844 1 98.62 84 ALA A O 1
ATOM 608 N N . ALA A 1 85 ? -6.836 11.164 5.773 1 98.5 85 ALA A N 1
ATOM 609 C CA . ALA A 1 85 ? -7.598 10.25 6.625 1 98.5 85 ALA A CA 1
ATOM 610 C C . ALA A 1 85 ? -6.867 9.992 7.941 1 98.5 85 ALA A C 1
ATOM 612 O O . ALA A 1 85 ? -5.66 9.742 7.949 1 98.5 85 ALA A O 1
ATOM 613 N N . LEU A 1 86 ? -7.641 10.023 9.008 1 98.75 86 LEU A N 1
ATOM 614 C CA . LEU A 1 86 ? -7.055 9.852 10.336 1 98.75 86 LEU A CA 1
ATOM 615 C C . LEU A 1 86 ? -7.223 8.414 10.82 1 98.75 86 LEU A C 1
ATOM 617 O O . LEU A 1 86 ? -8.344 7.934 10.977 1 98.75 86 LEU A O 1
ATOM 621 N N . LEU A 1 87 ? -6.133 7.766 11.055 1 98.38 87 LEU A N 1
ATOM 622 C CA . LEU A 1 87 ? -6.137 6.449 11.688 1 98.38 87 LEU A CA 1
ATOM 623 C C . LEU A 1 87 ? -5.438 6.496 13.039 1 98.38 87 LEU A C 1
ATOM 625 O O . LEU A 1 87 ? -4.477 7.246 13.227 1 98.38 87 LEU A O 1
ATOM 629 N N . ASP A 1 88 ? -5.859 5.625 13.906 1 97.69 88 ASP A N 1
ATOM 630 C CA . ASP A 1 88 ? -5.312 5.664 15.258 1 97.69 88 ASP A CA 1
ATOM 631 C C . ASP A 1 88 ? -3.914 5.055 15.305 1 97.69 88 ASP A C 1
ATOM 633 O O . ASP A 1 88 ? -3.012 5.609 15.93 1 97.69 88 ASP A O 1
ATOM 637 N N . LYS A 1 89 ? -3.715 3.895 14.617 1 96.25 89 LYS A N 1
ATOM 638 C CA . LYS A 1 89 ? -2.449 3.174 14.727 1 96.25 89 LYS A CA 1
ATOM 639 C C . LYS A 1 89 ? -1.969 2.709 13.352 1 96.25 89 LYS A C 1
ATOM 641 O O . LYS A 1 89 ? -1.697 1.522 13.156 1 96.25 89 LYS A O 1
ATOM 646 N N . PRO A 1 90 ? -1.735 3.695 12.453 1 96.44 90 PRO A N 1
ATOM 647 C CA . PRO A 1 90 ? -1.172 3.266 11.172 1 96.44 90 PRO A CA 1
ATOM 648 C C . PRO A 1 90 ? 0.28 2.809 11.289 1 96.44 90 PRO A C 1
ATOM 650 O O . PRO A 1 90 ? 0.957 3.135 12.266 1 96.44 90 PRO A O 1
ATOM 653 N N . LEU A 1 91 ? 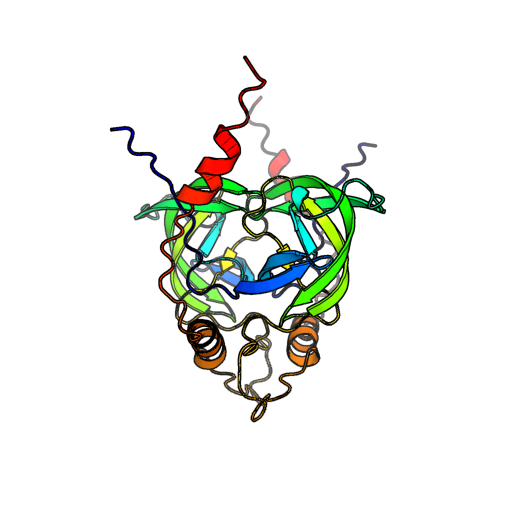0.693 2.105 10.297 1 92.56 91 LEU A N 1
ATOM 654 C CA . LEU A 1 91 ? 2.033 1.53 10.289 1 92.56 91 LEU A CA 1
ATOM 655 C C . LEU A 1 91 ? 3.094 2.625 10.219 1 92.56 91 LEU A C 1
ATOM 657 O O . LEU A 1 91 ? 4.195 2.461 10.742 1 92.56 91 LEU A O 1
ATOM 661 N N . PHE A 1 92 ? 2.812 3.695 9.531 1 94.94 92 PHE A N 1
ATOM 662 C CA . PHE A 1 92 ? 3.676 4.863 9.43 1 94.94 92 PHE A CA 1
ATOM 663 C C . PHE A 1 92 ? 2.953 6.117 9.906 1 94.94 92 PHE A C 1
ATOM 665 O O . PHE A 1 92 ? 1.722 6.168 9.914 1 94.94 92 PHE A O 1
ATOM 672 N N . ASP A 1 93 ? 3.752 7.082 10.305 1 97.62 93 ASP A N 1
ATOM 673 C CA . ASP A 1 93 ? 3.131 8.32 10.758 1 97.62 93 ASP A CA 1
ATOM 674 C C . ASP A 1 93 ? 2.289 8.953 9.648 1 97.62 93 ASP A C 1
ATOM 676 O O . ASP A 1 93 ? 1.184 9.438 9.898 1 97.62 93 ASP A O 1
ATOM 680 N N . LEU A 1 94 ? 2.861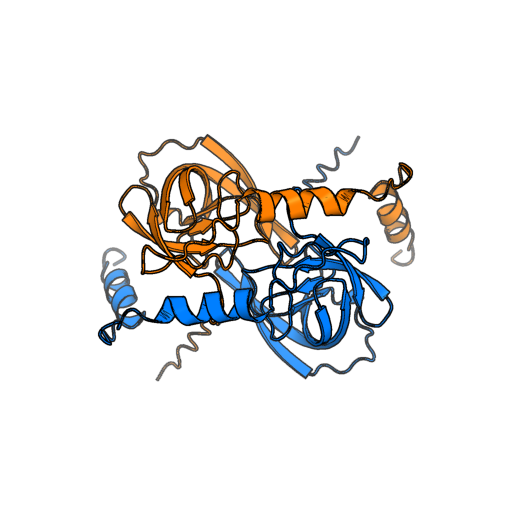 8.922 8.508 1 98.5 94 LEU A N 1
ATOM 681 C CA . LEU A 1 94 ? 2.186 9.406 7.309 1 98.5 94 LEU A CA 1
ATOM 682 C C . LEU A 1 94 ? 2.371 8.438 6.145 1 98.5 94 LEU A C 1
ATOM 684 O O . LEU A 1 94 ? 3.492 8.016 5.855 1 98.5 94 LEU A O 1
ATOM 688 N N . ILE A 1 95 ? 1.279 8.055 5.602 1 97.94 95 ILE A N 1
ATOM 689 C CA . ILE A 1 95 ? 1.277 7.348 4.328 1 97.94 95 ILE A CA 1
ATOM 690 C C . ILE A 1 95 ? 0.811 8.289 3.219 1 97.94 95 ILE A C 1
ATOM 692 O O . ILE A 1 95 ? -0.338 8.734 3.217 1 97.94 95 ILE A O 1
ATOM 696 N N . LEU A 1 96 ? 1.766 8.57 2.355 1 97.25 96 LEU A N 1
ATOM 697 C CA . LEU A 1 96 ? 1.501 9.477 1.24 1 97.25 96 LEU A CA 1
ATOM 698 C C . LEU A 1 96 ? 1.169 8.695 -0.026 1 97.25 96 LEU A C 1
ATOM 700 O O . LEU A 1 96 ? 2.021 7.984 -0.565 1 97.25 96 LEU A O 1
ATOM 704 N N . GLY A 1 97 ? -0.085 8.828 -0.4 1 95.38 97 GLY A N 1
ATOM 705 C CA . GLY A 1 97 ? -0.547 8.141 -1.594 1 95.38 97 GLY A CA 1
ATOM 706 C C . GLY A 1 97 ? -0.319 8.93 -2.867 1 95.38 97 GLY A C 1
ATOM 707 O O . GLY A 1 97 ? 0.605 9.742 -2.941 1 95.38 97 GLY A O 1
ATOM 708 N N . ASN A 1 98 ? -1.135 8.547 -3.875 1 90.88 98 ASN A N 1
ATOM 709 C CA . ASN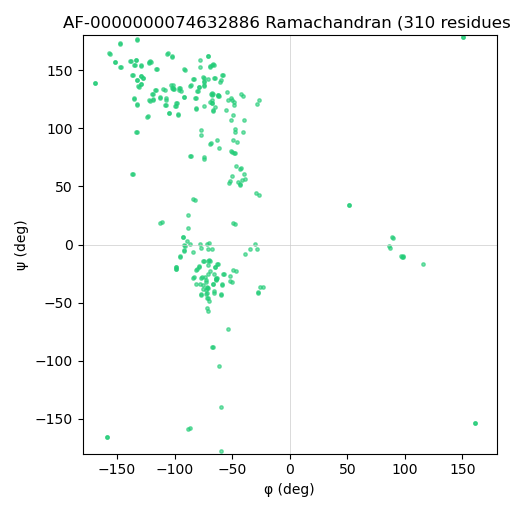 A 1 98 ? -1.014 9.141 -5.203 1 90.88 98 ASN A CA 1
ATOM 710 C C . ASN A 1 98 ? -1.831 10.43 -5.32 1 90.88 98 ASN A C 1
ATOM 712 O O . ASN A 1 98 ? -2.828 10.469 -6.043 1 90.88 98 ASN A O 1
ATOM 716 N N . ILE A 1 99 ? -1.32 11.414 -4.766 1 89 99 ILE A N 1
ATOM 717 C CA . ILE A 1 99 ? -1.974 12.711 -4.875 1 89 99 ILE A CA 1
ATOM 718 C C . ILE A 1 99 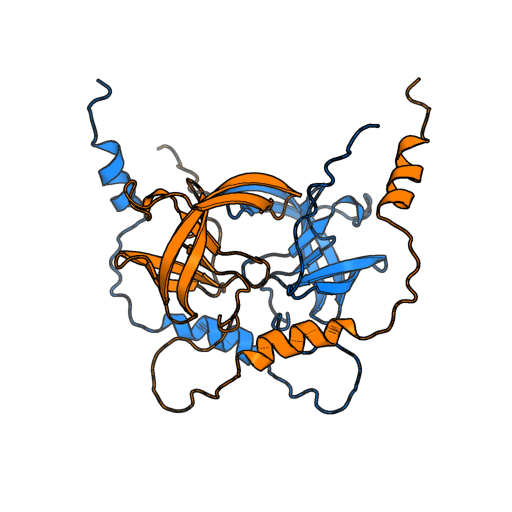? -1.246 13.562 -5.91 1 89 99 ILE A C 1
ATOM 720 O O . ILE A 1 99 ? -0.1 13.281 -6.266 1 89 99 ILE A O 1
ATOM 724 N N . GLU A 1 100 ? -2.004 14.586 -6.336 1 88.5 100 GLU A N 1
ATOM 725 C CA . GLU A 1 100 ? -1.406 15.492 -7.312 1 88.5 100 GLU A CA 1
ATOM 726 C C . GLU A 1 100 ? -0.18 16.188 -6.738 1 88.5 100 GLU A C 1
ATOM 728 O O . GLU A 1 100 ? -0.219 16.703 -5.621 1 88.5 100 GLU A O 1
ATOM 733 N N . GLY A 1 101 ? 0.894 16.109 -7.449 1 88.62 101 GLY A N 1
ATOM 734 C CA . GLY A 1 101 ? 2.096 16.812 -7.031 1 88.62 101 GLY A CA 1
ATOM 735 C C . GLY A 1 101 ? 3.068 15.938 -6.27 1 88.62 101 GLY A C 1
ATOM 736 O O . GLY A 1 101 ? 4.219 16.328 -6.043 1 88.62 101 GLY A O 1
ATOM 737 N N . ALA A 1 102 ? 2.656 14.742 -5.891 1 91.88 102 ALA A N 1
ATOM 738 C CA . ALA A 1 102 ? 3.562 13.844 -5.18 1 91.88 102 ALA A CA 1
ATOM 739 C C . ALA A 1 102 ? 4.598 13.242 -6.129 1 91.88 102 ALA A C 1
ATOM 741 O O . ALA A 1 102 ? 4.262 12.828 -7.238 1 91.88 102 ALA A O 1
ATOM 742 N N . LYS A 1 103 ? 5.812 13.156 -5.637 1 88.69 103 LYS A N 1
ATOM 743 C CA . LYS A 1 103 ? 6.883 12.531 -6.406 1 88.69 103 LYS A CA 1
ATOM 744 C C . LYS A 1 103 ? 6.785 11.008 -6.359 1 88.69 103 LYS A C 1
ATOM 746 O O . LYS A 1 103 ? 6.215 10.445 -5.422 1 88.69 103 LYS A O 1
ATOM 751 N N . CYS A 1 104 ? 7.383 10.422 -7.297 1 85.94 104 CYS A N 1
ATOM 752 C CA . CYS A 1 104 ? 7.348 8.969 -7.375 1 85.94 104 CYS A CA 1
ATOM 753 C C . CYS A 1 104 ? 8.195 8.344 -6.273 1 85.94 104 CYS A C 1
ATOM 755 O O . CYS A 1 104 ? 9.211 8.906 -5.871 1 85.94 104 CYS A O 1
ATOM 757 N N . PRO A 1 105 ? 7.816 7.195 -5.637 1 82.25 105 PRO A N 1
ATOM 758 C CA . PRO A 1 105 ? 8.57 6.52 -4.574 1 82.25 105 PRO A CA 1
ATOM 759 C C . PRO A 1 105 ? 10.023 6.27 -4.953 1 82.25 105 PRO A C 1
ATOM 761 O O . PRO A 1 105 ? 10.898 6.258 -4.082 1 82.25 105 PRO A O 1
ATOM 764 N N . GLY A 1 106 ? 10.391 6.141 -6.051 1 66.25 106 GLY A N 1
ATOM 765 C CA . GLY A 1 106 ? 11.742 5.859 -6.504 1 66.25 106 GLY A CA 1
ATOM 766 C C . GLY A 1 106 ? 12.562 7.109 -6.754 1 66.25 106 GLY A C 1
ATOM 767 O O . GLY A 1 106 ? 13.75 7.023 -7.09 1 66.25 106 GLY A O 1
ATOM 768 N N . THR A 1 107 ? 11.875 8.203 -6.438 1 59.34 107 THR A N 1
ATOM 769 C CA . THR A 1 107 ? 12.594 9.461 -6.648 1 59.34 107 THR A CA 1
ATOM 770 C C . THR A 1 107 ? 13.648 9.664 -5.562 1 59.34 107 THR A C 1
ATOM 772 O O . THR A 1 107 ? 13.375 9.469 -4.379 1 59.34 107 THR A O 1
ATOM 775 N N . ARG A 1 108 ? 14.969 9.742 -6.094 1 52.59 108 ARG A N 1
ATOM 776 C CA . ARG A 1 108 ? 16.078 10.008 -5.191 1 52.59 108 ARG A CA 1
ATOM 777 C C . ARG A 1 108 ? 15.789 11.203 -4.285 1 52.59 108 ARG A C 1
ATOM 779 O O . ARG A 1 108 ? 15.531 12.305 -4.77 1 52.59 108 ARG A O 1
ATOM 786 N N . VAL A 1 109 ? 15.234 11.062 -3.193 1 48.69 109 VAL A N 1
ATOM 787 C CA . VAL A 1 109 ? 14.898 12.164 -2.299 1 48.69 109 VAL A CA 1
ATOM 788 C C . VAL A 1 109 ? 16.172 12.695 -1.634 1 48.69 109 VAL A C 1
ATOM 790 O O . VAL A 1 109 ? 16.109 13.617 -0.821 1 48.69 109 VAL A O 1
ATOM 793 N N . GLY A 1 110 ? 17.219 12.008 -1.408 1 42.44 110 GLY A N 1
ATOM 794 C CA . GLY A 1 110 ? 18.328 12.5 -0.601 1 42.44 110 GLY A CA 1
ATOM 795 C C . GLY A 1 110 ? 18.953 13.766 -1.155 1 42.44 110 GLY A C 1
ATOM 796 O O . GLY A 1 110 ? 18.625 14.188 -2.266 1 42.44 110 GLY A O 1
ATOM 797 N N . GLY A 1 111 ? 20.141 14.336 -0.447 1 36 111 GLY A N 1
ATOM 798 C CA . GLY A 1 111 ? 20.906 15.57 -0.361 1 36 111 GLY A CA 1
ATOM 799 C C . GLY A 1 111 ? 21.391 16.078 -1.711 1 36 111 GLY A C 1
ATOM 800 O O . GLY A 1 111 ? 21.375 17.281 -1.968 1 36 111 GLY A O 1
ATOM 801 N N . SER A 1 112 ? 22.453 15.391 -2.352 1 33.19 112 SER A N 1
ATOM 802 C CA . SER A 1 112 ? 23.297 16.297 -3.121 1 33.19 112 SER A CA 1
ATOM 803 C C . SER A 1 112 ? 22.516 16.922 -4.277 1 33.19 112 SER A C 1
ATOM 805 O O . SER A 1 112 ? 21.734 16.25 -4.945 1 33.19 112 SER A O 1
ATOM 807 N N . LEU A 1 113 ? 22.344 18.266 -4.332 1 32.59 113 LEU A N 1
ATOM 808 C CA . LEU A 1 113 ? 21.891 19.266 -5.289 1 32.59 113 LEU A CA 1
ATOM 809 C C . LEU A 1 113 ? 22.094 18.781 -6.723 1 32.59 113 LEU A C 1
ATOM 811 O O . LEU A 1 113 ? 21.672 19.438 -7.672 1 32.59 113 LEU A O 1
ATOM 815 N N . GLU A 1 114 ? 23.203 18.047 -6.957 1 32.41 114 GLU A N 1
ATOM 816 C CA . GLU A 1 114 ? 23.547 18.109 -8.375 1 32.41 114 GLU A CA 1
ATOM 817 C C . GLU A 1 114 ? 22.484 17.422 -9.234 1 32.41 114 GLU A C 1
ATOM 819 O O . GLU A 1 114 ? 22.016 17.984 -10.219 1 32.41 114 GLU A O 1
ATOM 824 N N . ALA A 1 115 ? 22.641 16.078 -9.453 1 30.75 115 ALA A N 1
ATOM 825 C CA . ALA A 1 115 ? 22.031 15.492 -10.641 1 30.75 115 ALA A CA 1
ATOM 826 C C . ALA A 1 115 ? 20.547 15.18 -10.414 1 30.75 115 ALA A C 1
ATOM 828 O O . ALA A 1 115 ? 20.203 14.094 -9.938 1 30.75 115 ALA A O 1
ATOM 829 N N . ALA A 1 116 ? 19.781 16 -9.719 1 32.41 116 ALA A N 1
ATOM 830 C CA . ALA A 1 116 ? 18.328 15.93 -9.672 1 32.41 116 ALA A CA 1
ATOM 831 C C . ALA A 1 116 ? 17.75 15.719 -11.07 1 32.41 116 ALA A C 1
ATOM 833 O O . ALA A 1 116 ? 17.656 16.672 -11.852 1 32.41 116 ALA A O 1
ATOM 834 N N . ALA A 1 117 ? 18.141 14.773 -11.766 1 31.11 117 ALA A N 1
ATOM 835 C CA . ALA A 1 117 ? 17.359 14.594 -12.984 1 31.11 117 ALA A CA 1
ATOM 836 C C . ALA A 1 117 ? 15.867 14.625 -12.688 1 31.11 117 ALA A C 1
ATOM 838 O O . ALA A 1 117 ? 15.391 13.93 -11.781 1 31.11 117 ALA A O 1
ATOM 839 N N . VAL A 1 118 ? 15.141 15.789 -12.906 1 33.16 118 VAL A N 1
ATOM 840 C CA . VAL A 1 118 ? 13.719 16.078 -12.969 1 33.16 118 VAL A CA 1
ATOM 841 C C . VAL A 1 118 ? 12.953 14.852 -13.453 1 33.16 118 VAL A C 1
ATOM 843 O O . VAL A 1 118 ? 12.906 14.578 -14.656 1 33.16 118 VAL A O 1
ATOM 846 N N . GLU A 1 119 ? 13.227 13.734 -12.992 1 38.53 119 GLU A N 1
ATOM 847 C CA . GLU A 1 119 ? 12.219 12.75 -13.359 1 38.53 119 GLU A CA 1
ATOM 848 C C . GLU A 1 119 ? 10.812 13.25 -13.047 1 38.53 119 GLU A C 1
ATOM 850 O O . GLU A 1 119 ? 10.492 13.531 -11.891 1 38.53 119 GLU A O 1
ATOM 855 N N . THR A 1 120 ? 10.211 14.102 -13.867 1 35.12 120 THR A N 1
ATOM 856 C CA . THR A 1 120 ? 8.969 14.852 -13.852 1 35.12 120 THR A CA 1
ATOM 857 C C . THR A 1 120 ? 7.828 14 -13.305 1 35.12 120 THR A C 1
ATOM 859 O O . THR A 1 120 ? 7.805 12.781 -13.5 1 35.12 120 THR A O 1
ATOM 862 N N . ARG A 1 121 ? 7.121 14.672 -12.234 1 38.75 121 ARG A N 1
ATOM 863 C CA . ARG A 1 121 ? 5.785 14.305 -11.773 1 38.75 121 ARG A CA 1
ATOM 864 C C . ARG A 1 121 ? 4.98 13.656 -12.898 1 38.75 121 ARG A C 1
ATOM 866 O O . ARG A 1 121 ? 4.207 12.727 -12.656 1 38.75 121 ARG A O 1
ATOM 873 N N . ALA A 1 122 ? 5.199 14.305 -14.016 1 41.12 122 ALA A N 1
ATOM 874 C CA . ALA A 1 122 ? 4.457 13.898 -15.203 1 41.12 122 ALA A CA 1
ATOM 875 C C . ALA A 1 122 ? 4.82 12.469 -15.617 1 41.12 122 ALA A C 1
ATOM 877 O O . ALA A 1 122 ? 3.973 11.727 -16.125 1 41.12 122 ALA A O 1
ATOM 878 N N . ALA A 1 123 ? 6.012 12.164 -15.32 1 42.75 123 ALA A N 1
ATOM 879 C CA . ALA A 1 123 ? 6.41 10.828 -15.75 1 42.75 123 ALA A CA 1
ATOM 880 C C . ALA A 1 123 ? 5.727 9.758 -14.906 1 42.75 123 ALA A C 1
ATOM 882 O O . ALA A 1 123 ? 5.25 8.75 -15.43 1 42.75 123 ALA A O 1
ATOM 883 N N . CYS A 1 124 ? 5.629 10.172 -13.633 1 47.25 124 CYS A N 1
ATOM 884 C CA . CYS A 1 124 ? 4.941 9.188 -12.797 1 47.25 124 CYS A CA 1
ATOM 885 C C . CYS A 1 124 ? 3.455 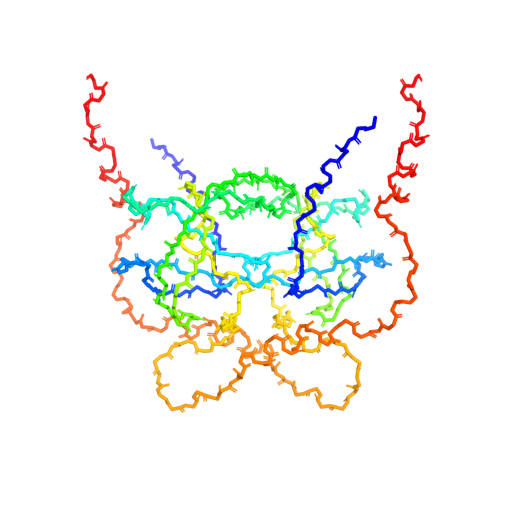9.148 -13.117 1 47.25 124 CYS A C 1
ATOM 887 O O . CYS A 1 124 ? 2.873 8.062 -13.242 1 47.25 124 CYS A O 1
ATOM 889 N N . ARG A 1 125 ? 2.809 10.367 -13.227 1 47.94 125 ARG A N 1
ATOM 890 C CA . ARG A 1 125 ? 1.381 10.477 -13.508 1 47.94 125 ARG A CA 1
ATOM 891 C C . ARG A 1 125 ? 1.074 10.07 -14.945 1 47.94 125 ARG A C 1
ATOM 893 O O . ARG A 1 125 ? 0.073 9.406 -15.211 1 47.94 125 ARG A O 1
ATOM 900 N N . ARG A 1 126 ? 1.769 10.789 -16.016 1 44.56 126 ARG A N 1
ATOM 901 C CA . ARG A 1 126 ? 1.531 10.477 -17.422 1 44.56 126 ARG A CA 1
ATOM 902 C C . ARG A 1 126 ? 1.649 8.977 -17.688 1 44.56 126 ARG A C 1
ATOM 904 O O . ARG A 1 126 ? 0.928 8.43 -18.516 1 44.56 126 ARG A O 1
ATOM 911 N N . GLU A 1 127 ? 2.445 8.523 -16.953 1 44.38 127 GLU A N 1
ATOM 912 C CA . GLU A 1 127 ? 2.676 7.094 -17.172 1 44.38 127 GLU A CA 1
ATOM 913 C C . GLU A 1 127 ? 1.499 6.266 -16.672 1 44.38 127 GLU A C 1
ATOM 915 O O . GLU A 1 127 ? 1.131 5.262 -17.281 1 44.38 127 GLU A O 1
ATOM 920 N N . TRP A 1 128 ? 0.828 6.801 -15.625 1 44.09 128 TRP A N 1
ATOM 921 C CA . TRP A 1 128 ? -0.303 6.02 -15.133 1 44.09 128 TRP A CA 1
ATOM 922 C C . TRP A 1 128 ? -1.54 6.25 -15.992 1 44.09 128 TRP A C 1
ATOM 924 O O . TRP A 1 128 ? -2.34 5.336 -16.203 1 44.09 128 TRP A O 1
ATOM 934 N N . LYS A 1 129 ? -1.752 7.418 -16.531 1 43.97 129 LYS A N 1
ATOM 935 C CA . LYS A 1 129 ? -2.914 7.723 -17.359 1 43.97 129 LYS A CA 1
ATOM 936 C C . LYS A 1 129 ? -2.885 6.93 -18.656 1 43.97 129 LYS A C 1
ATOM 938 O O . LYS A 1 129 ? -3.934 6.551 -19.188 1 43.97 129 LYS A O 1
ATOM 943 N N . LYS A 1 130 ? -1.727 6.809 -19.297 1 40.88 130 LYS A N 1
ATOM 944 C CA . LYS A 1 130 ? -1.667 6.203 -20.625 1 40.88 130 LYS A CA 1
ATOM 945 C C . LYS A 1 130 ? -1.924 4.699 -20.547 1 40.88 130 LYS A C 1
ATOM 947 O O . LYS A 1 130 ? -2.055 4.039 -21.578 1 40.88 130 LYS A O 1
ATOM 952 N N . LEU A 1 131 ? -1.827 4.172 -19.516 1 36.56 131 LEU A N 1
ATOM 953 C CA . LEU A 1 131 ? -2.141 2.75 -19.438 1 36.56 131 LEU A CA 1
ATOM 954 C C . LEU A 1 131 ? -3.629 2.508 -19.672 1 36.56 131 LEU A C 1
ATOM 956 O O . LEU A 1 131 ? -4.074 1.359 -19.734 1 36.56 131 LEU A O 1
ATOM 960 N N . LYS A 1 132 ? -4.395 3.621 -19.828 1 34.84 132 LYS A N 1
ATOM 961 C CA . LYS A 1 132 ? -5.82 3.428 -20.078 1 34.84 132 LYS A CA 1
ATOM 962 C C . LYS A 1 132 ? -6.102 3.188 -21.547 1 34.84 132 LYS A C 1
ATOM 964 O O . LYS A 1 132 ? -7.262 3.148 -21.969 1 34.84 132 LYS A O 1
ATOM 969 N N . THR A 1 133 ? -5.082 3.305 -22.484 1 31.16 133 THR A N 1
ATOM 970 C CA . THR A 1 133 ? -5.652 3.508 -23.812 1 31.16 133 THR A CA 1
ATOM 971 C C . THR A 1 133 ? -6.293 2.223 -24.328 1 31.16 133 THR A C 1
ATOM 973 O O . THR A 1 133 ? -6.719 2.154 -25.484 1 31.16 133 THR A O 1
ATOM 976 N N . THR A 1 134 ? -5.758 1.046 -24.188 1 29.17 134 THR A N 1
ATOM 977 C CA . THR A 1 134 ? -6.504 0.203 -25.109 1 29.17 134 THR A CA 1
ATOM 978 C C . THR A 1 134 ? -8.008 0.361 -24.906 1 29.17 134 THR A C 1
ATOM 980 O O . THR A 1 134 ? -8.484 0.374 -23.766 1 29.17 134 THR A O 1
ATOM 983 N N . LYS A 1 135 ? -8.727 0.691 -26.109 1 28.81 135 LYS A N 1
ATOM 984 C CA . LYS A 1 135 ? -10.164 0.843 -26.297 1 28.81 135 LYS A CA 1
ATOM 985 C C . LYS A 1 135 ? -10.93 -0.313 -25.656 1 28.81 135 LYS A C 1
ATOM 987 O O . LYS A 1 135 ? -10.828 -1.456 -26.109 1 28.81 135 LYS A O 1
ATOM 992 N N . GLU A 1 136 ? -11.008 -0.536 -24.438 1 30.55 136 GLU A N 1
ATOM 993 C CA . GLU A 1 136 ? -12.094 -1.384 -23.953 1 30.55 136 GLU A CA 1
ATOM 994 C C . GLU A 1 136 ? -13.398 -1.074 -24.688 1 30.55 136 GLU A C 1
ATOM 996 O O . GLU A 1 136 ? -13.781 0.09 -24.828 1 30.55 136 GLU A O 1
ATOM 1001 N N . ASN A 1 137 ? -13.758 -1.859 -25.766 1 26.97 137 ASN A N 1
ATOM 1002 C CA . ASN A 1 137 ? -15.188 -2.117 -25.859 1 26.97 137 ASN A CA 1
ATOM 1003 C C . ASN A 1 137 ? -15.859 -2.102 -24.484 1 26.97 137 ASN A C 1
ATOM 1005 O O . ASN A 1 137 ? -15.32 -2.66 -23.531 1 26.97 137 ASN A O 1
ATOM 1009 N N . ASP A 1 138 ? -16.766 -1.241 -24.406 1 29.3 138 ASP A N 1
ATOM 1010 C CA . ASP A 1 138 ? -17.609 -0.893 -23.266 1 29.3 138 ASP A CA 1
ATOM 1011 C C . ASP A 1 138 ? -18.188 -2.145 -22.594 1 29.3 138 ASP A C 1
ATOM 1013 O O . ASP A 1 138 ? -19.344 -2.508 -22.844 1 29.3 138 ASP A O 1
ATOM 1017 N N . LEU A 1 139 ? -17.562 -3.375 -22.875 1 28.78 139 LEU A N 1
ATOM 1018 C CA . LEU A 1 139 ? -18.469 -4.359 -22.297 1 28.78 139 LEU A CA 1
ATOM 1019 C C . LEU A 1 139 ? -18.797 -4 -20.844 1 28.78 139 LEU A C 1
ATOM 1021 O O . LEU A 1 139 ? -17.906 -3.637 -20.078 1 28.78 139 LEU A O 1
ATOM 1025 N N . GLY A 1 140 ? -19.953 -3.551 -20.609 1 28.77 140 GLY A N 1
ATOM 1026 C CA . GLY A 1 140 ? -20.812 -3.252 -19.469 1 28.77 140 GLY A CA 1
ATOM 1027 C C . GLY A 1 140 ? -20.625 -4.219 -18.312 1 28.77 140 GLY A C 1
ATOM 1028 O O . GLY A 1 140 ? -21.516 -4.379 -17.484 1 28.77 140 GLY A O 1
ATOM 1029 N N . LEU A 1 141 ? -19.797 -5.215 -18.5 1 29.61 141 LEU A N 1
ATOM 1030 C CA . LEU A 1 141 ? -19.938 -6.242 -17.469 1 29.61 141 LEU A CA 1
ATOM 1031 C C . LEU A 1 141 ? -19.625 -5.672 -16.094 1 29.61 141 LEU A C 1
ATOM 1033 O O . LEU A 1 141 ? -18.531 -5.156 -15.852 1 29.61 141 LEU A O 1
ATOM 1037 N N . SER A 1 142 ? -20.516 -5.125 -15.594 1 30.55 142 SER A N 1
ATOM 1038 C CA . SER A 1 142 ? -20.719 -4.594 -14.242 1 30.55 142 SER A CA 1
ATOM 1039 C C . SER A 1 142 ? -20.375 -5.641 -13.188 1 30.55 142 SER A C 1
ATOM 1041 O O . SER A 1 142 ? -20.453 -6.844 -13.453 1 30.55 142 SER A O 1
ATOM 1043 N N . VAL A 1 143 ? -19.531 -5.418 -12.281 1 33.16 143 VAL A N 1
ATOM 1044 C CA . VAL A 1 143 ? -19.406 -6.238 -11.078 1 33.16 143 VAL A CA 1
ATOM 1045 C C . VAL A 1 143 ? -20.766 -6.867 -10.742 1 33.16 143 VAL A C 1
ATOM 1047 O O . VAL A 1 143 ? -20.844 -7.762 -9.898 1 33.16 143 VAL A O 1
ATOM 1050 N N . GLU A 1 144 ? -21.75 -6.527 -11.492 1 32.34 144 GLU A N 1
ATOM 1051 C CA . GLU A 1 144 ? -23.078 -7.117 -11.445 1 32.34 144 GLU A CA 1
ATOM 1052 C C . GLU A 1 144 ? -23.078 -8.531 -12.031 1 32.34 144 GLU A C 1
ATOM 1054 O O . GLU A 1 144 ? -23.75 -9.422 -11.516 1 32.34 144 GLU A O 1
ATOM 1059 N N . GLU A 1 145 ? -22.359 -8.734 -13.055 1 35.19 145 GLU A N 1
ATOM 1060 C CA . GLU A 1 145 ? -22.516 -10.055 -13.656 1 35.19 145 GLU A CA 1
ATOM 1061 C C . GLU A 1 145 ? -21.688 -11.102 -12.914 1 35.19 145 GLU A C 1
ATOM 1063 O O . GLU A 1 145 ? -22.109 -12.258 -12.805 1 35.19 145 GLU A O 1
ATOM 1068 N N . LEU A 1 146 ? -20.703 -10.719 -12.219 1 30.66 146 LEU A N 1
ATOM 1069 C CA . LEU A 1 146 ? -19.984 -11.742 -11.469 1 30.66 146 LEU A CA 1
ATOM 1070 C C . LEU A 1 146 ? -20.781 -12.18 -10.242 1 30.66 146 LEU A C 1
ATOM 1072 O O . LEU A 1 146 ? -20.828 -13.367 -9.922 1 30.66 146 LEU A O 1
ATOM 1076 N N . LYS A 1 147 ? -21.422 -11.305 -9.609 1 33.03 147 LYS A N 1
ATOM 1077 C CA . LYS A 1 147 ? -22.297 -11.719 -8.516 1 33.03 147 LYS A CA 1
ATOM 1078 C C . LYS A 1 147 ? -23.438 -12.578 -9.016 1 33.03 147 LYS A C 1
ATOM 1080 O O . LYS A 1 147 ? -23.969 -13.414 -8.273 1 33.03 147 LYS A O 1
ATOM 1085 N N . ALA A 1 148 ? -23.828 -12.367 -10.234 1 32.91 148 ALA A N 1
ATOM 1086 C CA . ALA A 1 148 ? -24.922 -13.227 -10.656 1 32.91 148 ALA A CA 1
ATOM 1087 C C . ALA A 1 148 ? -24.516 -14.695 -10.656 1 32.91 148 ALA A C 1
ATOM 1089 O O . ALA A 1 148 ? -25.312 -15.57 -10.336 1 32.91 148 ALA A O 1
ATOM 1090 N N . LEU A 1 149 ? -23.219 -14.977 -10.883 1 34.25 149 LEU A N 1
ATOM 1091 C CA . LEU A 1 149 ? -22.938 -16.406 -10.922 1 34.25 149 LEU A CA 1
ATOM 1092 C C . LEU A 1 149 ? -22.75 -16.969 -9.508 1 34.25 149 LEU A C 1
ATOM 1094 O O . LEU A 1 149 ? -23.031 -18.141 -9.266 1 34.25 149 LEU A O 1
ATOM 1098 N N . GLN A 1 150 ? -22.312 -16.156 -8.578 1 29.98 150 GLN A N 1
ATOM 1099 C CA . GLN A 1 150 ? -22.125 -16.828 -7.297 1 29.98 150 GLN A CA 1
ATOM 1100 C C . GLN A 1 150 ? -23.453 -17.047 -6.586 1 29.98 150 GLN A C 1
ATOM 1102 O O . GLN A 1 150 ? -23.562 -17.938 -5.738 1 29.98 150 GLN A O 1
ATOM 1107 N N . LYS A 1 151 ? -24.438 -16.312 -6.723 1 31.47 151 LYS A N 1
ATOM 1108 C CA . LYS A 1 151 ? -25.688 -16.594 -6.004 1 31.47 151 LYS A CA 1
ATOM 1109 C C . LYS A 1 151 ? -26.359 -17.859 -6.539 1 31.47 151 LYS A C 1
ATOM 1111 O O . LYS A 1 151 ? -27.219 -18.438 -5.875 1 31.47 151 LYS A O 1
ATOM 1116 N N . GLU A 1 152 ? -26.094 -18.281 -7.734 1 31.08 152 GLU A N 1
ATOM 1117 C CA . GLU A 1 152 ? -26.969 -19.391 -8.094 1 31.08 152 GLU A CA 1
ATOM 1118 C C . GLU A 1 152 ? -26.516 -20.688 -7.441 1 31.08 152 GLU A C 1
ATOM 1120 O O . GLU A 1 152 ? -27.016 -21.766 -7.762 1 31.08 152 GLU A O 1
ATOM 1125 N N . ASP A 1 153 ? -25.422 -20.734 -6.617 1 30.12 153 ASP A N 1
ATOM 1126 C CA . ASP A 1 153 ? -25.391 -22.109 -6.113 1 30.12 153 ASP A CA 1
ATOM 1127 C C . ASP A 1 153 ? -26.438 -22.312 -5.023 1 30.12 153 ASP A C 1
ATOM 1129 O O . ASP A 1 153 ? -26.422 -21.641 -3.996 1 30.12 153 ASP A O 1
ATOM 1133 N N . PRO A 1 154 ? -27.609 -22.859 -5.254 1 32.69 154 PRO A N 1
ATOM 1134 C CA . PRO A 1 154 ? -28.75 -23.328 -4.473 1 32.69 154 PRO A CA 1
ATOM 1135 C C . PRO A 1 154 ? -28.344 -24.25 -3.326 1 32.69 154 PRO A C 1
ATOM 1137 O O . PRO A 1 154 ? -29.156 -24.578 -2.461 1 32.69 154 PRO A O 1
ATOM 1140 N N . SER A 1 155 ? -27.219 -24.984 -3.182 1 32.44 155 SER A N 1
ATOM 1141 C CA . SER A 1 155 ? -27.375 -26.172 -2.35 1 32.44 155 SER A CA 1
ATOM 1142 C C . SER A 1 155 ? -27.562 -25.797 -0.884 1 32.44 155 SER A C 1
ATOM 1144 O O . SER A 1 155 ? -27.609 -26.672 -0.017 1 32.44 155 SER A O 1
ATOM 1146 N N . LEU A 1 156 ? -27.609 -24.484 -0.441 1 27.14 156 LEU A N 1
ATOM 1147 C CA . LEU A 1 156 ? -27.938 -24.5 0.979 1 27.14 156 LEU A CA 1
ATOM 1148 C C . LEU A 1 156 ? -29.453 -24.484 1.183 1 27.14 156 LEU A C 1
ATOM 1150 O O . LEU A 1 156 ? -29.922 -24.359 2.312 1 27.14 156 LEU A O 1
ATOM 1154 N N . GLU A 1 157 ? -30.312 -24.75 0.097 1 24.59 157 GLU A N 1
ATOM 1155 C CA . GLU A 1 157 ? -31.5 -25.406 0.632 1 24.59 157 GLU A CA 1
ATOM 1156 C C . GLU A 1 157 ? -31.25 -26.891 0.845 1 24.59 157 GLU A C 1
ATOM 1158 O O . GLU A 1 157 ? -30.562 -27.531 0.052 1 24.59 157 GLU A O 1
ATOM 1163 N N . MET B 1 1 ? -36.125 -1.229 -2.896 1 21.11 1 MET B N 1
ATOM 1164 C CA . MET B 1 1 ? -35.062 -0.611 -3.699 1 21.11 1 MET B CA 1
ATOM 1165 C C . MET B 1 1 ? -33.781 -0.484 -2.898 1 21.11 1 MET B C 1
ATOM 1167 O O . MET B 1 1 ? -33.688 0.356 -2.002 1 21.11 1 MET B O 1
ATOM 1171 N N . SER B 1 2 ? -33.219 -1.597 -2.518 1 24.78 2 SER B N 1
ATOM 1172 C CA . SER B 1 2 ? -32.125 -1.688 -1.561 1 24.78 2 SER B CA 1
ATOM 1173 C C . SER B 1 2 ? -30.844 -1.096 -2.133 1 24.78 2 SER B C 1
ATOM 1175 O O . SER B 1 2 ? -30.406 -1.485 -3.215 1 24.78 2 SER B O 1
ATOM 1177 N N . ALA B 1 3 ? -30.656 0.194 -1.965 1 26.11 3 ALA B N 1
ATOM 1178 C CA . ALA B 1 3 ? -29.453 0.956 -2.287 1 26.11 3 ALA B CA 1
ATOM 1179 C C . ALA B 1 3 ? -28.188 0.208 -1.85 1 26.11 3 ALA B C 1
ATOM 1181 O O . ALA B 1 3 ? -27.953 0.029 -0.653 1 26.11 3 ALA B O 1
ATOM 1182 N N . THR B 1 4 ? -28.016 -0.873 -2.484 1 28.91 4 THR B N 1
ATOM 1183 C CA . THR B 1 4 ? -26.719 -1.495 -2.209 1 28.91 4 THR B CA 1
ATOM 1184 C C . THR B 1 4 ? -25.594 -0.468 -2.299 1 28.91 4 THR B C 1
ATOM 1186 O O . THR B 1 4 ? -25.391 0.146 -3.348 1 28.91 4 THR B O 1
ATOM 1189 N N . CYS B 1 5 ? -25.344 0.35 -1.369 1 30.17 5 CYS B N 1
ATOM 1190 C CA . CYS B 1 5 ? -24.219 1.269 -1.222 1 30.17 5 CYS B CA 1
ATOM 1191 C C . CYS B 1 5 ? -22.922 0.592 -1.603 1 30.17 5 CYS B C 1
ATOM 1193 O O . CYS B 1 5 ? -22.359 -0.185 -0.822 1 30.17 5 CYS B O 1
ATOM 1195 N N . SER B 1 6 ? -22.719 -0.101 -2.791 1 36.09 6 SER B N 1
ATOM 1196 C CA . SER B 1 6 ? -21.438 -0.634 -3.246 1 36.09 6 SER B CA 1
ATOM 1197 C C . SER B 1 6 ? -20.297 0.319 -2.916 1 36.09 6 SER B C 1
ATOM 1199 O O . SER B 1 6 ? -20.172 1.383 -3.527 1 36.09 6 SER B O 1
ATOM 1201 N N . SER B 1 7 ? -20.016 0.73 -1.815 1 46.47 7 SER B N 1
ATOM 1202 C CA . SER B 1 7 ? -19.016 1.696 -1.375 1 46.47 7 SER B CA 1
ATOM 1203 C C . SER B 1 7 ? -17.641 1.354 -1.93 1 46.47 7 SER B C 1
ATOM 1205 O O . SER B 1 7 ? -16.938 0.507 -1.377 1 46.47 7 SER B O 1
ATOM 1207 N N . SER B 1 8 ? -17.438 1.175 -3.42 1 63.56 8 SER B N 1
ATOM 1208 C CA . SER B 1 8 ? -16.25 0.899 -4.234 1 63.56 8 SER B CA 1
ATOM 1209 C C . SER B 1 8 ? -15.094 1.818 -3.861 1 63.56 8 SER B C 1
ATOM 1211 O O . SER B 1 8 ? -15.305 2.957 -3.441 1 63.56 8 SER B O 1
ATOM 1213 N N . CYS B 1 9 ? -13.953 1.101 -3.479 1 78.62 9 CYS B N 1
ATOM 1214 C CA . CYS B 1 9 ? -12.742 1.888 -3.279 1 78.62 9 CYS B CA 1
ATOM 1215 C C . CYS B 1 9 ? -12.242 2.463 -4.598 1 78.62 9 CYS B C 1
ATOM 1217 O O . CYS B 1 9 ? -12.305 1.797 -5.633 1 78.62 9 CYS B O 1
ATOM 1219 N N . ASP B 1 10 ? -12.008 3.744 -4.594 1 76.5 10 ASP B N 1
ATOM 1220 C CA . ASP B 1 10 ? -11.477 4.449 -5.758 1 76.5 10 ASP B CA 1
ATOM 1221 C C . ASP B 1 10 ? -10.047 4.016 -6.062 1 76.5 10 ASP B C 1
ATOM 1223 O O . ASP B 1 10 ? -9.141 4.223 -5.25 1 76.5 10 ASP B O 1
ATOM 1227 N N . VAL B 1 11 ? -9.883 3.385 -7.266 1 79.69 11 VAL B N 1
ATOM 1228 C CA . VAL B 1 11 ? -8.555 2.898 -7.613 1 79.69 11 VAL B CA 1
ATOM 1229 C C . VAL B 1 11 ? -8 3.703 -8.789 1 79.69 11 VAL B C 1
ATOM 1231 O O . VAL B 1 11 ? -7.035 3.287 -9.438 1 79.69 11 VAL B O 1
ATOM 1234 N N . THR B 1 12 ? -8.602 4.816 -8.961 1 77.81 12 THR B N 1
ATOM 1235 C CA . THR B 1 12 ? -8.156 5.66 -10.062 1 77.81 12 THR B CA 1
ATOM 1236 C C . THR B 1 12 ? -6.746 6.184 -9.812 1 77.81 12 THR B C 1
ATOM 1238 O O . THR B 1 12 ? -6.422 6.605 -8.695 1 77.81 12 THR B O 1
ATOM 1241 N N . GLY B 1 13 ? -5.879 6.027 -10.797 1 77.12 13 GLY B N 1
ATOM 1242 C CA . GLY B 1 13 ? -4.539 6.586 -10.711 1 77.12 13 GLY B CA 1
ATOM 1243 C C . GLY B 1 13 ? -3.537 5.637 -10.078 1 77.12 13 GLY B C 1
ATOM 1244 O O . GLY B 1 13 ? -2.381 6.004 -9.859 1 77.12 13 GLY B O 1
ATOM 1245 N N . MET B 1 14 ? -4.043 4.453 -9.844 1 87.25 14 MET B N 1
ATOM 1246 C CA . MET B 1 14 ? -3.137 3.463 -9.273 1 87.25 14 MET B CA 1
ATOM 1247 C C . MET B 1 14 ? -2.449 2.652 -10.359 1 87.25 14 MET B C 1
ATOM 1249 O O . MET B 1 14 ? -2.9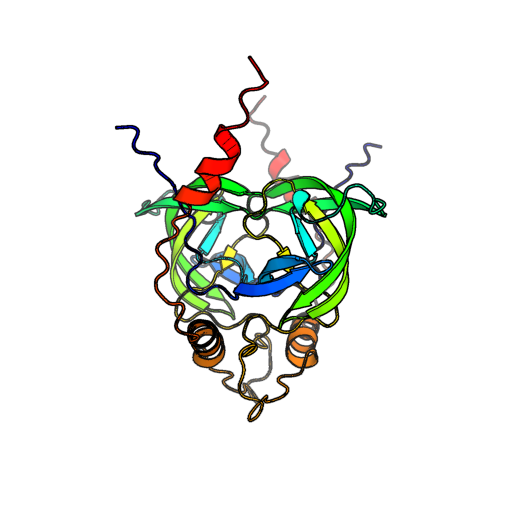67 2.535 -11.477 1 87.25 14 MET B O 1
ATOM 1253 N N . PRO B 1 15 ? -1.233 2.178 -10.086 1 91.12 15 PRO B N 1
ATOM 1254 C CA . PRO B 1 15 ? -0.522 1.361 -11.07 1 91.12 15 PRO B CA 1
ATOM 1255 C C . PRO B 1 15 ? -1.078 -0.056 -11.172 1 91.12 15 PRO B C 1
ATOM 1257 O O . PRO B 1 15 ? -0.44 -1.01 -10.719 1 91.12 15 PRO B O 1
ATOM 1260 N N . VAL B 1 16 ? -2.203 -0.148 -11.805 1 92.56 16 VAL B N 1
ATOM 1261 C CA . VAL B 1 16 ? -2.891 -1.421 -11.992 1 92.56 16 VAL B CA 1
ATOM 1262 C C . VAL B 1 16 ? -2.68 -1.915 -13.422 1 92.56 16 VAL B C 1
ATOM 1264 O O . VAL B 1 16 ? -2.699 -1.124 -14.367 1 92.56 16 VAL B O 1
ATOM 1267 N N . ALA B 1 17 ? -2.404 -3.24 -13.555 1 93.38 17 ALA B N 1
ATOM 1268 C CA . ALA B 1 17 ? -2.24 -3.854 -14.867 1 93.38 17 ALA B CA 1
ATOM 1269 C C . ALA B 1 17 ? -2.932 -5.211 -14.93 1 93.38 17 ALA B C 1
ATOM 1271 O O . ALA B 1 17 ? -3.195 -5.828 -13.898 1 93.38 17 ALA B O 1
ATOM 1272 N N . GLU B 1 18 ? -3.215 -5.59 -16.125 1 95.19 18 GLU B N 1
ATOM 1273 C CA . GLU B 1 18 ? -3.641 -6.969 -16.359 1 95.19 18 GLU B CA 1
ATOM 1274 C C . GLU B 1 18 ? -2.439 -7.902 -16.469 1 95.19 18 GLU B C 1
ATOM 1276 O O . GLU B 1 18 ? -1.4 -7.523 -17.016 1 95.19 18 GLU B O 1
ATOM 1281 N N . GLY B 1 19 ? -2.592 -9.062 -15.945 1 96.94 19 GLY B N 1
ATOM 1282 C CA . GLY B 1 19 ? -1.568 -10.102 -16.016 1 96.94 19 GLY B CA 1
ATOM 1283 C C . GLY B 1 19 ? -2.117 -11.5 -15.797 1 96.94 19 GLY B C 1
ATOM 1284 O O . GLY B 1 19 ? -3.303 -11.742 -16.016 1 96.94 19 GLY B O 1
ATOM 1285 N N . GLN B 1 20 ? -1.144 -12.383 -15.562 1 98.12 20 GLN B N 1
ATOM 1286 C CA . GLN B 1 20 ? -1.522 -13.766 -15.281 1 98.12 20 GLN B CA 1
ATOM 1287 C C . GLN B 1 20 ? -0.784 -14.297 -14.062 1 98.12 20 GLN B C 1
ATOM 1289 O O . GLN B 1 20 ? 0.387 -13.977 -13.844 1 98.12 20 GLN B O 1
ATOM 1294 N N . VAL B 1 21 ? -1.563 -15.055 -13.336 1 98.06 21 VAL B N 1
ATOM 1295 C CA . VAL B 1 21 ? -0.961 -15.859 -12.281 1 98.06 21 VAL B CA 1
ATOM 1296 C C . VAL B 1 21 ? -1.276 -17.328 -12.516 1 98.06 21 VAL B C 1
ATOM 1298 O O . VAL B 1 21 ? -2.443 -17.719 -12.641 1 98.06 21 VAL B O 1
ATOM 1301 N N . ASN B 1 22 ? -0.238 -18.109 -12.586 1 97.12 22 ASN B N 1
ATOM 1302 C CA . ASN B 1 22 ? -0.398 -19.531 -12.875 1 97.12 22 ASN B CA 1
ATOM 1303 C C . ASN B 1 22 ? -1.254 -19.75 -14.117 1 97.12 22 ASN B C 1
ATOM 1305 O O . ASN B 1 22 ? -2.125 -20.625 -14.133 1 97.12 22 ASN B O 1
ATOM 1309 N N . GLY B 1 23 ? -1.108 -18.844 -15.008 1 96.75 23 GLY B N 1
ATOM 1310 C CA . GLY B 1 23 ? -1.785 -18.984 -16.281 1 96.75 23 GLY B CA 1
ATOM 1311 C C . GLY B 1 23 ? -3.197 -18.422 -16.281 1 96.75 23 GLY B C 1
ATOM 1312 O O . GLY B 1 23 ? -3.885 -18.453 -17.297 1 96.75 23 GLY B O 1
ATOM 1313 N N . LYS B 1 24 ? -3.66 -17.938 -15.148 1 97.12 24 LYS B N 1
ATOM 1314 C CA . LYS B 1 24 ? -5 -17.359 -15.023 1 97.12 24 LYS B CA 1
ATOM 1315 C C . LYS B 1 24 ? -4.957 -15.844 -15.047 1 97.12 24 LYS B C 1
ATOM 1317 O O . LYS B 1 24 ? -4.133 -15.227 -14.367 1 97.12 24 LYS B O 1
ATOM 1322 N N . LYS B 1 25 ? -5.863 -15.273 -15.836 1 97.5 25 LYS B N 1
ATOM 1323 C CA . LYS B 1 25 ? -5.941 -13.812 -15.906 1 97.5 25 LYS B CA 1
ATOM 1324 C C . LYS B 1 25 ? -6.238 -13.211 -14.539 1 97.5 25 LYS B C 1
ATOM 1326 O O . LYS B 1 25 ? -7.027 -13.758 -13.773 1 97.5 25 LYS B O 1
ATOM 1331 N N . CYS B 1 26 ? -5.555 -12.094 -14.359 1 97.56 26 CYS B N 1
ATOM 1332 C CA . CYS B 1 26 ? -5.797 -11.422 -13.086 1 97.56 26 CYS B CA 1
ATOM 1333 C C . CYS B 1 26 ? -5.449 -9.938 -13.18 1 97.56 26 CYS B C 1
ATOM 1335 O O . CYS B 1 26 ? -4.82 -9.5 -14.141 1 97.56 26 CYS B O 1
ATOM 1337 N N . THR B 1 27 ? -5.926 -9.195 -12.188 1 96.06 27 THR B N 1
ATOM 1338 C CA . THR B 1 27 ? -5.559 -7.793 -12.008 1 96.06 27 THR B CA 1
ATOM 1339 C C . THR B 1 27 ? -4.414 -7.66 -11 1 96.06 27 THR B C 1
ATOM 1341 O O . THR B 1 27 ? -4.449 -8.266 -9.93 1 96.06 27 THR B O 1
ATOM 1344 N N . VAL B 1 28 ? -3.389 -6.816 -11.445 1 96.75 28 VAL B N 1
ATOM 1345 C CA . VAL B 1 28 ? -2.184 -6.676 -10.641 1 96.75 28 VAL B CA 1
ATOM 1346 C C . VAL B 1 28 ? -2.021 -5.223 -10.203 1 96.75 28 VAL B C 1
ATOM 1348 O O . VAL B 1 28 ? -2.066 -4.309 -11.031 1 96.75 28 VAL B O 1
ATOM 1351 N N . LEU B 1 29 ? -1.912 -5.039 -8.922 1 95.44 29 LEU B N 1
ATOM 1352 C CA . LEU B 1 29 ? -1.489 -3.748 -8.391 1 95.44 29 LEU B CA 1
ATOM 1353 C C . LEU B 1 29 ? 0.001 -3.754 -8.07 1 95.44 29 LEU B C 1
ATOM 1355 O O . LEU B 1 29 ? 0.473 -4.613 -7.32 1 95.44 29 LEU B O 1
ATOM 1359 N N . ARG B 1 30 ? 0.794 -2.85 -8.68 1 96 30 ARG B N 1
ATOM 1360 C CA . ARG B 1 30 ? 2.162 -2.594 -8.242 1 96 30 ARG B CA 1
ATOM 1361 C C . ARG B 1 30 ? 2.186 -1.643 -7.051 1 96 30 ARG B C 1
ATOM 1363 O O . ARG B 1 30 ? 1.735 -0.499 -7.156 1 96 30 ARG B O 1
ATOM 1370 N N . ASP B 1 31 ? 2.686 -2.156 -5.934 1 93.94 31 ASP B N 1
ATOM 1371 C CA . ASP B 1 31 ? 2.551 -1.437 -4.672 1 93.94 31 ASP B CA 1
ATOM 1372 C C . ASP B 1 31 ? 3.914 -1.197 -4.027 1 93.94 31 ASP B C 1
ATOM 1374 O O . ASP B 1 31 ? 4.508 -2.115 -3.455 1 93.94 31 ASP B O 1
ATOM 1378 N N . SER B 1 32 ? 4.336 0.055 -4.027 1 92.75 32 SER B N 1
ATOM 1379 C CA . SER B 1 32 ? 5.641 0.4 -3.475 1 92.75 32 SER B CA 1
ATOM 1380 C C . SER B 1 32 ? 5.625 0.359 -1.95 1 92.75 32 SER B C 1
ATOM 1382 O O . SER B 1 32 ? 6.684 0.375 -1.313 1 92.75 32 SER B O 1
ATOM 1384 N N . GLY B 1 33 ? 4.438 0.312 -1.345 1 92.94 33 GLY B N 1
ATOM 1385 C CA . GLY B 1 33 ? 4.328 0.224 0.103 1 92.94 33 GLY B CA 1
ATOM 1386 C C . GLY B 1 33 ? 4.223 -1.202 0.607 1 92.94 33 GLY B C 1
ATOM 1387 O O . GLY B 1 33 ? 4.008 -1.431 1.8 1 92.94 33 GLY B O 1
ATOM 1388 N N . CYS B 1 34 ? 4.367 -2.121 -0.235 1 94 34 CYS B N 1
ATOM 1389 C CA . CYS B 1 34 ? 4.254 -3.535 0.109 1 94 34 CYS B CA 1
ATOM 1390 C C . CYS B 1 34 ? 5.578 -4.258 -0.112 1 94 34 CYS B C 1
ATOM 1392 O O . CYS B 1 34 ? 6.207 -4.105 -1.162 1 94 34 CYS B O 1
ATOM 1394 N N . SER B 1 35 ? 6.031 -5.062 0.833 1 90.19 35 SER B N 1
ATOM 1395 C CA . SER B 1 35 ? 7.328 -5.727 0.755 1 90.19 35 SER B CA 1
ATOM 1396 C C . SER B 1 35 ? 7.191 -7.137 0.194 1 90.19 35 SER B C 1
ATOM 1398 O O . SER B 1 35 ? 8.188 -7.77 -0.156 1 90.19 35 SER B O 1
ATOM 1400 N N . SER B 1 36 ? 6.004 -7.617 0.078 1 89.88 36 SER B N 1
ATOM 1401 C CA . SER B 1 36 ? 5.758 -8.984 -0.377 1 89.88 36 SER B CA 1
ATOM 1402 C C . SER B 1 36 ? 4.676 -9.016 -1.451 1 89.88 36 SER B C 1
ATOM 1404 O O . SER B 1 36 ? 4.164 -7.977 -1.86 1 89.88 36 SER B O 1
ATOM 1406 N N . GLU B 1 37 ? 4.48 -10.289 -1.955 1 97 37 GLU B N 1
ATOM 1407 C CA . GLU B 1 37 ? 3.365 -10.523 -2.869 1 97 37 GLU B CA 1
ATOM 1408 C C . GLU B 1 37 ? 2.145 -11.055 -2.123 1 97 37 GLU B C 1
ATOM 1410 O O . GLU B 1 37 ? 2.271 -11.898 -1.234 1 97 37 GLU B O 1
ATOM 1415 N N . ILE B 1 38 ? 1.048 -10.492 -2.443 1 98.38 38 ILE B N 1
ATOM 1416 C CA . ILE B 1 38 ? -0.222 -10.953 -1.895 1 98.38 38 ILE B CA 1
ATOM 1417 C C . ILE B 1 38 ? -1.136 -11.414 -3.027 1 98.38 38 ILE B C 1
ATOM 1419 O O . ILE B 1 38 ? -1.296 -10.711 -4.031 1 98.38 38 ILE B O 1
ATOM 1423 N N . ILE B 1 39 ? -1.665 -12.578 -2.873 1 98.75 39 ILE B N 1
ATOM 1424 C CA . ILE B 1 39 ? -2.541 -13.117 -3.908 1 98.75 39 ILE B CA 1
ATOM 1425 C C . ILE B 1 39 ? -3.85 -13.586 -3.283 1 98.75 39 ILE B C 1
ATOM 1427 O O . ILE B 1 39 ? -3.869 -14.047 -2.139 1 98.75 39 ILE B O 1
ATOM 1431 N N . ARG B 1 40 ? -4.828 -13.414 -4.008 1 98.5 40 ARG B N 1
ATOM 1432 C CA . ARG B 1 40 ? -6.113 -13.992 -3.627 1 98.5 40 ARG B CA 1
ATOM 1433 C C . ARG B 1 40 ? -6.039 -15.516 -3.57 1 98.5 40 ARG B C 1
ATOM 1435 O O . ARG B 1 40 ? -5.711 -16.156 -4.566 1 98.5 40 ARG B O 1
ATOM 1442 N N . ARG B 1 41 ? -6.449 -16.031 -2.551 1 98 41 ARG B N 1
ATOM 1443 C CA . ARG B 1 41 ? -6.336 -17.469 -2.297 1 98 41 ARG B CA 1
ATOM 1444 C C . ARG B 1 41 ? -7.051 -18.281 -3.379 1 98 41 ARG B C 1
ATOM 1446 O O . ARG B 1 41 ? -6.562 -19.328 -3.805 1 98 41 ARG B O 1
ATOM 1453 N N . GLY B 1 42 ? -8.086 -17.766 -3.871 1 96.94 42 GLY B N 1
ATOM 1454 C CA . GLY B 1 42 ? -8.906 -18.484 -4.844 1 96.94 42 GLY B CA 1
ATOM 1455 C C . GLY B 1 42 ? -8.219 -18.641 -6.188 1 96.94 42 GLY B C 1
ATOM 1456 O O . GLY B 1 42 ? -8.656 -19.453 -7.016 1 96.94 42 GLY B O 1
ATOM 1457 N N . LEU B 1 43 ? -7.145 -17.938 -6.457 1 97.56 43 LEU B N 1
ATOM 1458 C CA . LEU B 1 43 ? -6.426 -18.016 -7.723 1 97.56 43 LEU B CA 1
ATOM 1459 C C . LEU B 1 43 ? -5.305 -19.062 -7.648 1 97.56 43 LEU B C 1
ATOM 1461 O O . LEU B 1 43 ? -4.645 -19.328 -8.648 1 97.56 43 LEU B O 1
ATOM 1465 N N . VAL B 1 44 ? -5.148 -19.594 -6.492 1 98.19 44 VAL B N 1
ATOM 1466 C CA . VAL B 1 44 ? -4.152 -20.641 -6.289 1 98.19 44 VAL B CA 1
ATOM 1467 C C . VAL B 1 44 ? -4.852 -21.984 -6.098 1 98.19 44 VAL B C 1
ATOM 1469 O O . VAL B 1 44 ? -5.637 -22.156 -5.164 1 98.19 44 VAL B O 1
ATOM 1472 N N . ALA B 1 45 ? -4.535 -22.828 -6.957 1 97.44 45 ALA B N 1
ATOM 1473 C CA . ALA B 1 45 ? -5.16 -24.156 -6.879 1 97.44 45 ALA B CA 1
ATOM 1474 C C . ALA B 1 45 ? -4.875 -24.812 -5.535 1 97.44 45 ALA B C 1
ATOM 1476 O O . ALA B 1 45 ? -3.771 -24.688 -4.996 1 97.44 45 ALA B O 1
ATOM 1477 N N . SER B 1 46 ? -5.824 -25.578 -5.016 1 95.94 46 SER B N 1
ATOM 1478 C CA . SER B 1 46 ? -5.688 -26.25 -3.727 1 95.94 46 SER B CA 1
ATOM 1479 C C . SER B 1 46 ? -4.578 -27.297 -3.766 1 95.94 46 SER B C 1
ATOM 1481 O O . SER B 1 46 ? -4.074 -27.703 -2.721 1 95.94 46 SER B O 1
ATOM 1483 N N . THR B 1 47 ? -4.195 -27.719 -4.953 1 96.5 47 THR B N 1
ATOM 1484 C CA . THR B 1 47 ? -3.162 -28.734 -5.117 1 96.5 47 THR B CA 1
ATOM 1485 C C . THR B 1 47 ? -1.771 -28.125 -4.953 1 96.5 47 THR B C 1
ATOM 1487 O O . THR B 1 47 ? -0.79 -28.859 -4.777 1 96.5 47 THR B O 1
ATOM 1490 N N . VAL B 1 48 ? -1.707 -26.844 -5.086 1 96.88 48 VAL B N 1
ATOM 1491 C CA . VAL B 1 48 ? -0.43 -26.156 -4.879 1 96.88 48 VAL B CA 1
ATOM 1492 C C . VAL B 1 48 ? -0.034 -26.25 -3.406 1 96.88 48 VAL B C 1
ATOM 1494 O O . VAL B 1 48 ? -0.804 -25.859 -2.525 1 96.88 48 VAL B O 1
ATOM 1497 N N . PRO B 1 49 ? 1.163 -26.828 -3.094 1 97.81 49 PRO B N 1
ATOM 1498 C CA . PRO B 1 49 ? 1.577 -26.938 -1.693 1 97.81 49 PRO B CA 1
ATOM 1499 C C . PRO B 1 49 ? 1.824 -25.578 -1.044 1 97.81 49 PRO B C 1
ATOM 1501 O O . PRO B 1 49 ? 2.354 -24.672 -1.688 1 97.81 49 PRO B O 1
ATOM 1504 N N . LEU B 1 50 ? 1.447 -25.531 0.196 1 98.31 50 LEU B N 1
ATOM 1505 C CA . LEU B 1 50 ? 1.804 -24.359 0.984 1 98.31 50 LEU B CA 1
ATOM 1506 C C . LEU B 1 50 ? 3.283 -24.375 1.353 1 98.31 50 LEU B C 1
ATOM 1508 O O . LEU B 1 50 ? 3.855 -25.453 1.584 1 98.31 50 LEU B O 1
ATOM 1512 N N . THR B 1 51 ? 3.846 -23.203 1.342 1 98.5 51 THR B N 1
ATOM 1513 C CA . THR B 1 51 ? 5.27 -23.109 1.649 1 98.5 51 THR B CA 1
ATOM 1514 C C . THR B 1 51 ? 5.48 -22.703 3.107 1 98.5 51 THR B C 1
ATOM 1516 O O . THR B 1 51 ? 6.562 -22.922 3.662 1 98.5 51 THR B O 1
ATOM 1519 N N . GLY B 1 52 ? 4.586 -22.109 3.828 1 97.94 52 GLY B N 1
ATOM 1520 C CA . GLY B 1 52 ? 4.664 -21.641 5.203 1 97.94 52 GLY B CA 1
ATOM 1521 C C . GLY B 1 52 ? 3.6 -20.609 5.543 1 97.94 52 GLY B C 1
ATOM 1522 O O . GLY B 1 52 ? 2.447 -20.75 5.129 1 97.94 52 GLY B O 1
ATOM 1523 N N . THR B 1 53 ? 3.936 -19.828 6.484 1 97.69 53 THR B N 1
ATOM 1524 C CA . THR B 1 53 ? 3.096 -18.703 6.871 1 97.69 53 THR B CA 1
ATOM 1525 C C . THR B 1 53 ? 3.91 -17.406 6.922 1 97.69 53 THR B C 1
ATOM 1527 O O . THR B 1 53 ? 5.137 -17.453 7.023 1 97.69 53 THR B O 1
ATOM 1530 N N . GLN B 1 54 ? 3.256 -16.297 6.723 1 95.62 54 GLN B N 1
ATOM 1531 C CA . GLN B 1 54 ? 3.885 -14.984 6.824 1 95.62 54 GLN B CA 1
ATOM 1532 C C . GLN B 1 54 ? 2.994 -14.008 7.578 1 95.62 54 GLN B C 1
ATOM 1534 O O . GLN B 1 54 ? 1.766 -14.094 7.508 1 95.62 54 GLN B O 1
ATOM 1539 N N . ARG B 1 55 ? 3.652 -13.172 8.289 1 95.25 55 ARG B N 1
ATOM 1540 C CA . ARG B 1 55 ? 2.955 -12.047 8.898 1 95.25 55 ARG B CA 1
ATOM 1541 C C . ARG B 1 55 ? 2.768 -10.914 7.898 1 95.25 55 ARG B C 1
ATOM 1543 O O . ARG B 1 55 ? 3.727 -10.477 7.254 1 95.25 55 ARG B O 1
ATOM 1550 N N . VAL B 1 56 ? 1.563 -10.5 7.75 1 95.75 56 VAL B N 1
ATOM 1551 C CA . VAL B 1 56 ? 1.254 -9.344 6.914 1 95.75 56 VAL B CA 1
ATOM 1552 C C . VAL B 1 56 ? 0.753 -8.195 7.789 1 95.75 56 VAL B C 1
ATOM 1554 O O . VAL B 1 56 ? -0.17 -8.375 8.586 1 95.75 56 VAL B O 1
ATOM 1557 N N . CYS B 1 57 ? 1.383 -7.078 7.648 1 95.25 57 CYS B N 1
ATOM 1558 C CA . CYS B 1 57 ? 0.976 -5.859 8.336 1 95.25 57 CYS B CA 1
ATOM 1559 C C . CYS B 1 57 ? 0.203 -4.938 7.398 1 95.25 57 CYS B C 1
ATOM 1561 O O . CYS B 1 57 ? 0.642 -4.672 6.281 1 95.25 57 CYS B O 1
ATOM 1563 N N . PHE B 1 58 ? -0.886 -4.449 7.941 1 94.62 58 PHE B N 1
ATOM 1564 C CA . PHE B 1 58 ? -1.724 -3.596 7.105 1 94.62 58 PHE B CA 1
ATOM 1565 C C . PHE B 1 58 ? -1.582 -2.133 7.512 1 94.62 58 PHE B C 1
ATOM 1567 O O . PHE B 1 58 ? -1.071 -1.829 8.594 1 94.62 58 PHE B O 1
ATOM 1574 N N . ALA B 1 59 ? -2.029 -1.244 6.672 1 94.44 59 ALA B N 1
ATOM 1575 C CA . ALA B 1 59 ? -1.844 0.197 6.82 1 94.44 59 ALA B CA 1
ATOM 1576 C C . ALA B 1 59 ? -2.432 0.692 8.141 1 94.44 59 ALA B C 1
ATOM 1578 O O . ALA B 1 59 ? -1.955 1.679 8.703 1 94.44 59 ALA B O 1
ATOM 1579 N N . ASP B 1 60 ? -3.375 0.011 8.656 1 95.19 60 ASP B N 1
ATOM 1580 C CA . ASP B 1 60 ? -4.039 0.464 9.875 1 95.19 60 ASP B CA 1
ATOM 1581 C C . ASP B 1 60 ? -3.357 -0.113 11.117 1 95.19 60 ASP B C 1
ATOM 1583 O O . ASP B 1 60 ? -3.863 0.033 12.234 1 95.19 60 AS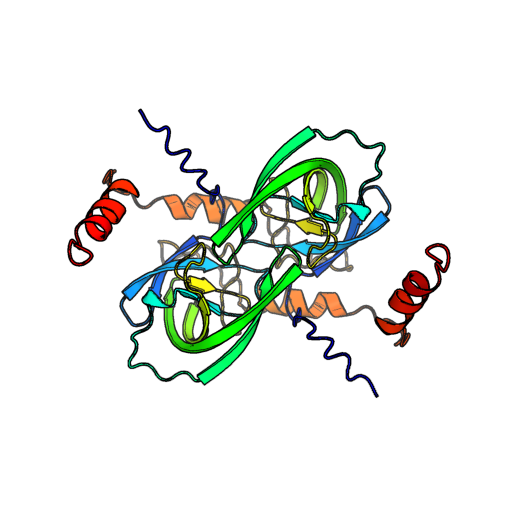P B O 1
ATOM 1587 N N . GLY B 1 61 ? -2.348 -0.899 10.859 1 94 61 GLY B N 1
ATOM 1588 C CA . GLY B 1 61 ? -1.595 -1.438 11.977 1 94 61 GLY B CA 1
ATOM 1589 C C . GLY B 1 61 ? -2.004 -2.852 12.352 1 94 61 GLY B C 1
ATOM 1590 O O . GLY B 1 61 ? -1.337 -3.508 13.148 1 94 61 GLY B O 1
ATOM 1591 N N . SER B 1 62 ? -3.068 -3.287 11.789 1 94.38 62 SER B N 1
ATOM 1592 C CA . SER B 1 62 ? -3.457 -4.668 12.055 1 94.38 62 SER B CA 1
ATOM 1593 C C . SER B 1 62 ? -2.48 -5.652 11.414 1 94.38 62 SER B C 1
ATOM 1595 O O . SER B 1 62 ? -1.786 -5.309 10.453 1 94.38 62 SER B O 1
ATOM 1597 N N . VAL B 1 63 ? -2.422 -6.848 12.047 1 94.56 63 VAL B N 1
ATOM 1598 C CA . VAL B 1 63 ? -1.496 -7.879 11.586 1 94.56 63 VAL B CA 1
ATOM 1599 C C . VAL B 1 63 ? -2.23 -9.211 11.461 1 94.56 63 VAL B C 1
ATOM 1601 O O . VAL B 1 63 ? -3.035 -9.57 12.32 1 94.56 63 VAL B O 1
ATOM 1604 N N . LYS B 1 64 ? -1.968 -9.875 10.391 1 95.75 64 LYS B N 1
ATOM 1605 C CA . LYS B 1 64 ? -2.492 -11.219 10.18 1 95.75 64 LYS B CA 1
ATOM 1606 C C . LYS B 1 64 ? -1.379 -12.188 9.781 1 95.75 64 LYS B C 1
ATOM 1608 O O . LYS B 1 64 ? -0.485 -11.828 9.008 1 95.75 64 LYS B O 1
ATOM 1613 N N . ARG B 1 65 ? -1.446 -13.344 10.344 1 97.44 65 ARG B N 1
ATOM 1614 C CA . ARG B 1 65 ? -0.618 -14.438 9.844 1 97.44 65 ARG B CA 1
ATOM 1615 C C . ARG B 1 65 ? -1.367 -15.258 8.797 1 97.44 65 ARG B C 1
ATOM 1617 O O . ARG B 1 65 ? -2.461 -15.766 9.062 1 97.44 65 ARG B O 1
ATOM 1624 N N . VAL B 1 66 ? -0.748 -15.43 7.652 1 98 66 VAL B N 1
ATOM 1625 C CA . VAL B 1 66 ? -1.478 -16.078 6.566 1 98 66 VAL B CA 1
ATOM 1626 C C . VAL B 1 66 ? -0.587 -17.109 5.887 1 98 66 VAL B C 1
ATOM 1628 O O . VAL B 1 66 ? 0.642 -17.031 5.957 1 98 66 VAL B O 1
ATOM 1631 N N . PRO B 1 67 ? -1.183 -18.141 5.262 1 98.44 67 PRO B N 1
ATOM 1632 C CA . PRO B 1 67 ? -0.38 -19.109 4.52 1 98.44 67 PRO B CA 1
ATOM 1633 C C . PRO B 1 67 ? 0.289 -18.516 3.285 1 98.44 67 PRO B C 1
ATOM 1635 O O . PRO B 1 67 ? -0.132 -17.453 2.803 1 98.44 67 PRO B O 1
ATOM 1638 N N . THR B 1 68 ? 1.397 -19.141 2.879 1 98.75 68 THR B N 1
ATOM 1639 C CA . THR B 1 68 ? 2.102 -18.734 1.666 1 98.75 68 THR B CA 1
ATOM 1640 C C . THR B 1 68 ? 2.189 -19.906 0.682 1 98.75 68 THR B C 1
ATOM 1642 O O . THR B 1 68 ? 2.084 -21.062 1.075 1 98.75 68 THR B O 1
ATOM 1645 N N . ALA B 1 69 ? 2.365 -19.594 -0.547 1 98.69 69 ALA B N 1
ATOM 1646 C CA . ALA B 1 69 ? 2.572 -20.562 -1.618 1 98.69 69 ALA B CA 1
ATOM 1647 C C . ALA B 1 69 ? 3.398 -19.953 -2.752 1 98.69 69 ALA B C 1
ATOM 1649 O O . ALA B 1 69 ? 3.455 -18.734 -2.908 1 98.69 69 ALA B O 1
ATOM 1650 N N . MET B 1 70 ? 4.031 -20.859 -3.52 1 98.69 70 MET B N 1
ATOM 1651 C CA . MET B 1 70 ? 4.711 -20.422 -4.734 1 98.69 70 MET B CA 1
ATOM 1652 C C . MET B 1 70 ? 3.713 -20.203 -5.867 1 98.69 70 MET B C 1
ATOM 1654 O O . MET B 1 70 ? 2.824 -21.016 -6.086 1 98.69 70 MET B O 1
ATOM 1658 N N . ILE B 1 71 ? 3.895 -19.094 -6.57 1 98.5 71 ILE B N 1
ATOM 1659 C CA . ILE B 1 71 ? 3.076 -18.797 -7.742 1 98.5 71 ILE B CA 1
ATOM 1660 C C . ILE B 1 71 ? 3.969 -18.344 -8.898 1 98.5 71 ILE B C 1
ATOM 1662 O O . ILE B 1 71 ? 5.109 -17.922 -8.68 1 98.5 71 ILE B O 1
ATOM 1666 N N . TYR B 1 72 ? 3.457 -18.469 -10.047 1 98.56 72 TYR B N 1
ATOM 1667 C CA . TYR B 1 72 ? 4.113 -17.906 -11.227 1 98.56 72 TYR B CA 1
ATOM 1668 C C . TYR B 1 72 ? 3.365 -16.688 -11.742 1 98.56 72 TYR B C 1
ATOM 1670 O O . TYR B 1 72 ? 2.168 -16.75 -12.031 1 98.56 72 TYR B O 1
ATOM 1678 N N . VAL B 1 73 ? 4.129 -15.586 -11.867 1 98.38 73 VAL B N 1
ATOM 1679 C CA . VAL B 1 73 ? 3.553 -14.297 -12.258 1 98.38 73 VAL B CA 1
ATOM 1680 C C . VAL B 1 73 ? 4.004 -13.938 -13.664 1 98.38 73 VAL B C 1
ATOM 1682 O O . VAL B 1 73 ? 5.176 -14.109 -14.016 1 98.38 73 VAL B O 1
ATOM 1685 N N . ASP B 1 74 ? 3.055 -13.516 -14.469 1 97.94 74 ASP B N 1
ATOM 1686 C CA . ASP B 1 74 ? 3.318 -12.922 -15.781 1 97.94 74 ASP B CA 1
ATOM 1687 C C . ASP B 1 74 ? 2.508 -11.648 -15.977 1 97.94 74 ASP B C 1
ATOM 1689 O O . ASP B 1 74 ? 1.328 -11.703 -16.328 1 97.94 74 ASP B O 1
ATOM 1693 N N . CYS B 1 75 ? 3.205 -10.516 -15.703 1 96.38 75 CYS B N 1
ATOM 1694 C CA . CYS B 1 75 ? 2.58 -9.203 -15.867 1 96.38 75 CYS B CA 1
ATOM 1695 C C . CYS B 1 75 ? 3.607 -8.164 -16.297 1 96.38 75 CYS B C 1
ATOM 1697 O O . CYS B 1 75 ? 4.805 -8.445 -16.328 1 96.38 75 CYS B O 1
ATOM 1699 N N . PRO B 1 76 ? 3.197 -7 -16.625 1 93.94 76 PRO B N 1
ATOM 1700 C CA . PRO B 1 76 ? 4.129 -5.977 -17.109 1 93.94 76 PRO B CA 1
ATOM 1701 C C . PRO B 1 76 ? 5.172 -5.59 -16.062 1 93.94 76 PRO B C 1
ATOM 1703 O O . PRO B 1 76 ? 6.258 -5.117 -16.422 1 93.94 76 PRO B O 1
ATOM 1706 N N . TYR B 1 77 ? 4.977 -5.898 -14.805 1 94.62 77 TYR B N 1
ATOM 1707 C CA . TYR B 1 77 ? 5.867 -5.453 -13.734 1 94.62 77 TYR B CA 1
ATOM 1708 C C . TYR B 1 77 ? 6.848 -6.555 -13.352 1 94.62 77 TYR B C 1
ATOM 1710 O O . TYR B 1 77 ? 7.859 -6.293 -12.695 1 94.62 77 TYR B O 1
ATOM 1718 N N . TYR B 1 78 ? 6.48 -7.754 -13.727 1 95.25 78 TYR B N 1
ATOM 1719 C CA . TYR B 1 78 ? 7.285 -8.859 -13.227 1 95.25 78 TYR B CA 1
ATOM 1720 C C . TYR B 1 78 ? 6.922 -10.164 -13.938 1 95.25 78 TYR B C 1
ATOM 1722 O O . TYR B 1 78 ? 5.746 -10.43 -14.195 1 95.25 78 TYR B O 1
ATOM 1730 N N . LYS B 1 79 ? 7.953 -10.906 -14.234 1 97.75 79 LYS B N 1
ATOM 1731 C CA . LYS B 1 79 ? 7.762 -12.258 -14.75 1 97.75 79 LYS B CA 1
ATOM 1732 C C . LYS B 1 79 ? 8.648 -13.266 -14.023 1 97.75 79 LYS B C 1
ATOM 1734 O O . LYS B 1 79 ? 9.875 -13.125 -14.016 1 97.75 79 LYS B O 1
ATOM 1739 N N . GLY B 1 80 ? 8.039 -14.281 -13.383 1 98.06 80 GLY B N 1
ATOM 1740 C CA . GLY B 1 80 ? 8.797 -15.305 -12.672 1 98.06 80 GLY B CA 1
ATOM 1741 C C . GLY B 1 80 ? 8.047 -15.891 -11.492 1 98.06 80 GLY B C 1
ATOM 1742 O O . GLY B 1 80 ? 6.875 -15.562 -11.273 1 98.06 80 GLY B O 1
ATOM 1743 N N . SER B 1 81 ? 8.734 -16.875 -10.82 1 98.19 81 SER B N 1
ATOM 1744 C CA . SER B 1 81 ? 8.164 -17.516 -9.633 1 98.19 81 SER B CA 1
ATOM 1745 C C . SER B 1 81 ? 8.484 -16.734 -8.367 1 98.19 81 SER B C 1
ATOM 1747 O O . SER B 1 81 ? 9.602 -16.234 -8.203 1 98.19 81 SER B O 1
ATOM 1749 N N . VAL B 1 82 ? 7.453 -16.625 -7.582 1 98.06 82 VAL B N 1
ATOM 1750 C CA . VAL B 1 82 ? 7.637 -15.93 -6.312 1 98.06 82 VAL B CA 1
ATOM 1751 C C . VAL B 1 82 ? 6.742 -16.547 -5.246 1 98.06 82 VAL B C 1
ATOM 1753 O O . VAL B 1 82 ? 5.715 -17.156 -5.559 1 98.06 82 VAL B O 1
ATOM 1756 N N . GLU B 1 83 ? 7.152 -16.453 -3.977 1 98.38 83 GLU B N 1
ATOM 1757 C CA . GLU B 1 83 ? 6.293 -16.812 -2.854 1 98.38 83 GLU B CA 1
ATOM 1758 C C . GLU B 1 83 ? 5.312 -15.688 -2.531 1 98.38 83 GLU B C 1
ATOM 1760 O O . GLU B 1 83 ? 5.699 -14.523 -2.438 1 98.38 83 GLU B O 1
ATOM 1765 N N . ALA B 1 84 ? 4.07 -16.078 -2.379 1 98.62 84 ALA B N 1
ATOM 1766 C CA . ALA B 1 84 ? 3.047 -15.07 -2.131 1 98.62 84 ALA B CA 1
ATOM 1767 C C . ALA B 1 84 ? 2.217 -15.414 -0.898 1 98.62 84 ALA B C 1
ATOM 1769 O O . ALA B 1 84 ? 1.967 -16.594 -0.623 1 98.62 84 ALA B O 1
ATOM 1770 N N . ALA B 1 85 ? 1.859 -14.375 -0.168 1 98.5 85 ALA B N 1
ATOM 1771 C CA . ALA B 1 85 ? 0.897 -14.508 0.923 1 98.5 85 ALA B CA 1
ATOM 1772 C C . ALA B 1 85 ? -0.522 -14.664 0.386 1 98.5 85 ALA B C 1
ATOM 1774 O O . ALA B 1 85 ? -0.935 -13.938 -0.52 1 98.5 85 ALA B O 1
ATOM 1775 N N . LEU B 1 86 ? -1.252 -15.586 1.009 1 98.75 86 LEU B N 1
ATOM 1776 C CA . LEU B 1 86 ? -2.605 -15.883 0.549 1 98.75 86 LEU B CA 1
ATOM 1777 C C . LEU B 1 86 ? -3.639 -15.164 1.415 1 98.75 86 LEU B C 1
ATOM 1779 O O . LEU B 1 86 ? -3.73 -15.422 2.617 1 98.75 86 LEU B O 1
ATOM 1783 N N . LEU B 1 87 ? -4.398 -14.32 0.811 1 98.38 87 LEU B N 1
ATOM 1784 C CA . LEU B 1 87 ? -5.543 -13.695 1.467 1 98.38 87 LEU B CA 1
ATOM 1785 C C . LEU B 1 87 ? -6.848 -14.117 0.802 1 98.38 87 LEU B C 1
ATOM 1787 O O . LEU B 1 87 ? -6.891 -14.328 -0.413 1 98.38 87 LEU B O 1
ATOM 1791 N N . ASP B 1 88 ? -7.879 -14.125 1.578 1 97.69 88 ASP B N 1
ATOM 1792 C CA . ASP B 1 88 ? -9.148 -14.602 1.047 1 97.69 88 ASP B CA 1
ATOM 1793 C C . ASP B 1 88 ? -9.812 -13.547 0.164 1 97.69 88 ASP B C 1
ATOM 1795 O O . ASP B 1 88 ? -10.328 -13.859 -0.91 1 97.69 88 ASP B O 1
ATOM 1799 N N . LYS B 1 89 ? -9.797 -12.258 0.602 1 96.38 89 LYS B N 1
ATOM 1800 C CA . LYS B 1 89 ? -10.523 -11.211 -0.11 1 96.38 89 LYS B CA 1
ATOM 1801 C C . LYS B 1 89 ? -9.688 -9.945 -0.233 1 96.38 89 LYS B C 1
ATOM 1803 O O . LYS B 1 89 ? -10.125 -8.859 0.155 1 96.38 89 LYS B O 1
ATOM 1808 N N . PRO B 1 90 ? -8.516 -10.078 -0.913 1 96.44 90 PRO B N 1
ATOM 1809 C CA . PRO B 1 90 ? -7.758 -8.844 -1.128 1 96.44 90 PRO B CA 1
ATOM 1810 C C . PRO B 1 90 ? -8.414 -7.914 -2.143 1 96.44 90 PRO B C 1
ATOM 1812 O O . PRO B 1 90 ? -9.266 -8.352 -2.924 1 96.44 90 PRO B O 1
ATOM 1815 N N . LEU B 1 91 ? -7.992 -6.715 -2.094 1 92.62 91 LEU B N 1
ATOM 1816 C CA . LEU B 1 91 ? -8.57 -5.688 -2.953 1 92.62 91 LEU B CA 1
ATOM 1817 C C . LEU B 1 91 ? -8.258 -5.965 -4.418 1 92.62 91 LEU B C 1
ATOM 1819 O O . LEU B 1 91 ? -9.047 -5.625 -5.305 1 92.62 91 LEU B O 1
ATOM 1823 N N . PHE B 1 92 ? -7.105 -6.523 -4.695 1 94.94 92 PHE B N 1
ATOM 1824 C CA . PHE B 1 92 ? -6.684 -6.922 -6.031 1 94.94 92 PHE B CA 1
ATOM 1825 C C . PHE B 1 92 ? -6.348 -8.406 -6.07 1 94.94 92 PHE B C 1
ATOM 1827 O O . PHE B 1 92 ? -6.031 -9.008 -5.039 1 94.94 92 PHE B O 1
ATOM 1834 N N . ASP B 1 93 ? -6.434 -8.938 -7.266 1 97.69 93 ASP B N 1
ATOM 1835 C CA . ASP B 1 93 ? -6.102 -10.352 -7.391 1 97.69 93 ASP B CA 1
ATOM 1836 C C . ASP B 1 93 ? -4.66 -10.617 -6.953 1 97.69 93 ASP B C 1
ATOM 1838 O O . ASP B 1 93 ? -4.387 -11.602 -6.266 1 97.69 93 ASP B O 1
ATOM 1842 N N . LEU B 1 94 ? -3.836 -9.734 -7.395 1 98.5 94 LEU B N 1
ATOM 1843 C CA . LEU B 1 94 ? -2.424 -9.781 -7.027 1 98.5 94 LEU B CA 1
ATOM 1844 C C . LEU B 1 94 ? -1.916 -8.398 -6.645 1 98.5 94 LEU B C 1
ATOM 1846 O O . LEU B 1 94 ? -2.133 -7.43 -7.379 1 98.5 94 LEU B O 1
ATOM 1850 N N . ILE B 1 95 ? -1.366 -8.344 -5.492 1 97.94 95 ILE B N 1
ATOM 1851 C CA . ILE B 1 95 ? -0.596 -7.172 -5.082 1 97.94 95 ILE B CA 1
ATOM 1852 C C . ILE B 1 95 ? 0.896 -7.496 -5.125 1 97.94 95 ILE B C 1
ATOM 1854 O O . ILE B 1 95 ? 1.376 -8.344 -4.371 1 97.94 95 ILE B O 1
ATOM 1858 N N . LEU B 1 96 ? 1.53 -6.816 -6.047 1 97.25 96 LEU B N 1
ATOM 1859 C CA . LEU B 1 96 ? 2.961 -7.016 -6.246 1 97.25 96 LEU B CA 1
ATOM 1860 C C . LEU B 1 96 ? 3.77 -5.949 -5.52 1 97.25 96 LEU B C 1
ATOM 1862 O O . LEU B 1 96 ? 3.699 -4.766 -5.867 1 97.25 96 LEU B O 1
ATOM 1866 N N . GLY B 1 97 ? 4.469 -6.418 -4.512 1 95.31 97 GLY B N 1
ATOM 1867 C CA . GLY B 1 97 ? 5.285 -5.512 -3.719 1 95.31 97 GLY B CA 1
ATOM 1868 C C . GLY B 1 97 ? 6.688 -5.328 -4.273 1 95.31 97 GLY B C 1
ATOM 1869 O O . GLY B 1 97 ? 6.902 -5.461 -5.48 1 95.31 97 GLY B O 1
ATOM 1870 N N . ASN B 1 98 ? 7.555 -4.891 -3.35 1 90.94 98 ASN B N 1
ATOM 1871 C CA . ASN B 1 98 ? 8.938 -4.59 -3.705 1 90.94 98 ASN B CA 1
ATOM 1872 C C . ASN B 1 98 ? 9.82 -5.836 -3.65 1 90.94 98 ASN B C 1
ATOM 1874 O O . ASN B 1 98 ? 10.672 -5.961 -2.77 1 90.94 98 ASN B O 1
ATOM 1878 N N . ILE B 1 99 ? 9.672 -6.602 -4.625 1 89.06 99 ILE B N 1
ATOM 1879 C CA . ILE B 1 99 ? 10.508 -7.793 -4.727 1 89.06 99 ILE B CA 1
ATOM 1880 C C . ILE B 1 99 ? 11.617 -7.559 -5.754 1 89.06 99 ILE B C 1
ATOM 1882 O O . ILE B 1 99 ? 11.516 -6.648 -6.582 1 89.06 99 ILE B O 1
ATOM 1886 N N . GLU B 1 100 ? 12.641 -8.43 -5.605 1 88.31 100 GLU B N 1
ATOM 1887 C CA . GLU B 1 100 ? 13.75 -8.312 -6.547 1 88.31 100 GLU B CA 1
ATOM 1888 C C . GLU B 1 100 ? 13.281 -8.555 -7.98 1 88.31 100 GLU B C 1
ATOM 1890 O O . GLU B 1 100 ? 12.555 -9.516 -8.25 1 88.31 100 GLU B O 1
ATOM 1895 N N . GLY B 1 101 ? 13.594 -7.637 -8.836 1 88.5 101 GLY B N 1
ATOM 1896 C CA . GLY B 1 101 ? 13.273 -7.816 -10.242 1 88.5 101 GLY B CA 1
ATOM 1897 C C . GLY B 1 101 ? 11.984 -7.125 -10.656 1 88.5 101 GLY B C 1
ATOM 1898 O O . GLY B 1 101 ? 11.695 -7 -11.852 1 88.5 101 GLY B O 1
ATOM 1899 N N . ALA B 1 102 ? 11.219 -6.645 -9.703 1 91.81 102 ALA B N 1
ATOM 1900 C CA . ALA B 1 102 ? 9.984 -5.938 -10.047 1 91.81 102 ALA B CA 1
ATOM 1901 C C . ALA B 1 102 ? 10.281 -4.547 -10.586 1 91.81 102 ALA B C 1
ATOM 1903 O O . ALA B 1 102 ? 11.125 -3.828 -10.047 1 91.81 102 ALA B O 1
ATOM 1904 N N . LYS B 1 103 ? 9.531 -4.164 -11.586 1 88.38 103 LYS B N 1
ATOM 1905 C CA . LYS B 1 103 ? 9.648 -2.826 -12.148 1 88.38 103 LYS B CA 1
ATOM 1906 C C . LYS B 1 103 ? 8.945 -1.793 -11.273 1 88.38 103 LYS B C 1
ATOM 1908 O O . LYS B 1 103 ? 8.023 -2.127 -10.539 1 88.38 103 LYS B O 1
ATOM 1913 N N . CYS B 1 104 ? 9.414 -0.569 -11.344 1 85.5 104 CYS B N 1
ATOM 1914 C CA . CYS B 1 104 ? 8.836 0.513 -10.547 1 85.5 104 CYS B CA 1
ATOM 1915 C C . CYS B 1 104 ? 7.406 0.804 -10.977 1 85.5 104 CYS B C 1
ATOM 1917 O O . CYS B 1 104 ? 7.062 0.653 -12.148 1 85.5 104 CYS B O 1
ATOM 1919 N N . PRO B 1 105 ? 6.805 1.356 -9.828 1 76.75 105 PRO B N 1
ATOM 1920 C CA . PRO B 1 105 ? 5.469 1.832 -10.188 1 76.75 105 PRO B CA 1
ATOM 1921 C C . PRO B 1 105 ? 5.496 3.025 -11.141 1 76.75 105 PRO B C 1
ATOM 1923 O O . PRO B 1 105 ? 6.395 3.867 -11.047 1 76.75 105 PRO B O 1
ATOM 1926 N N . GLY B 1 106 ? 4.906 2.967 -12.32 1 64.69 106 GLY B N 1
ATOM 1927 C CA . GLY B 1 106 ? 4.914 4.047 -13.297 1 64.69 106 GLY B CA 1
ATOM 1928 C C . GLY B 1 106 ? 5.637 3.684 -14.578 1 64.69 106 GLY B C 1
ATOM 1929 O O . GLY B 1 106 ? 5.629 4.453 -15.539 1 64.69 106 GLY B O 1
ATOM 1930 N N . THR B 1 107 ? 6.371 2.588 -14.281 1 58.03 107 THR B N 1
ATOM 1931 C CA . THR B 1 107 ? 6.984 2.129 -15.523 1 58.03 107 THR B CA 1
ATOM 1932 C C . THR B 1 107 ? 5.922 1.893 -16.594 1 58.03 107 THR B C 1
ATOM 1934 O O . THR B 1 107 ? 4.883 1.287 -16.328 1 58.03 107 THR B O 1
ATOM 1937 N N . ARG B 1 108 ? 6.074 2.787 -17.688 1 51.03 108 ARG B N 1
ATOM 1938 C CA . ARG B 1 108 ? 5.168 2.637 -18.812 1 51.03 108 ARG B CA 1
ATOM 1939 C C . ARG B 1 108 ? 5.027 1.171 -19.219 1 51.03 108 ARG B C 1
ATOM 1941 O O . ARG B 1 108 ? 6.02 0.516 -19.547 1 51.03 108 ARG B O 1
ATOM 1948 N N . VAL B 1 109 ? 4.168 0.443 -18.688 1 47.53 109 VAL B N 1
ATOM 1949 C CA . VAL B 1 109 ? 4.004 -0.972 -19.016 1 47.53 109 VAL B CA 1
ATOM 1950 C C . VAL B 1 109 ? 3.42 -1.121 -20.422 1 47.53 109 VAL B C 1
ATOM 1952 O O . VAL B 1 109 ? 3.209 -2.24 -20.891 1 47.53 109 VAL B O 1
ATOM 1955 N N . GLY B 1 110 ? 2.545 -0.337 -20.891 1 41.31 110 GLY B N 1
ATOM 1956 C CA . GLY B 1 110 ? 1.821 -0.666 -22.109 1 41.31 110 GLY B CA 1
ATOM 1957 C C . GLY B 1 110 ? 2.727 -0.842 -23.312 1 41.31 110 GLY B C 1
ATOM 1958 O O . GLY B 1 110 ? 3.951 -0.742 -23.188 1 41.31 110 GLY B O 1
ATOM 1959 N N . GLY B 1 111 ? 2.221 -0.269 -24.625 1 35.47 111 GLY B N 1
ATOM 1960 C CA . GLY B 1 111 ? 2.322 -0.638 -26.031 1 35.47 111 GLY B CA 1
ATOM 1961 C C . GLY B 1 111 ? 3.752 -0.662 -26.547 1 35.47 111 GLY B C 1
ATOM 1962 O O . GLY B 1 111 ? 4.359 -1.729 -26.656 1 35.47 111 GLY B O 1
ATOM 1963 N N . SER B 1 112 ? 4.129 0.529 -27.422 1 31.94 112 SER B N 1
ATOM 1964 C CA . SER B 1 112 ? 5.066 0.5 -28.547 1 31.94 112 SER B CA 1
ATOM 1965 C C . SER B 1 112 ? 6.492 0.249 -28.062 1 31.94 112 SER B C 1
ATOM 1967 O O . SER B 1 112 ? 6.898 0.758 -27.016 1 31.94 112 SER B O 1
ATOM 1969 N N . LEU B 1 113 ? 7.191 -0.797 -28.578 1 32.31 113 LEU B N 1
ATOM 1970 C CA . LEU B 1 113 ? 8.578 -1.248 -28.625 1 32.31 113 LEU B CA 1
ATOM 1971 C C . LEU B 1 113 ? 9.539 -0.078 -28.422 1 32.31 113 LEU B C 1
ATOM 1973 O O . LEU B 1 113 ? 10.75 -0.274 -28.328 1 32.31 113 LEU B O 1
ATOM 1977 N N . GLU B 1 114 ? 9.18 1.122 -28.984 1 31.73 114 GLU B N 1
ATOM 1978 C CA . GLU B 1 114 ? 10.352 1.963 -29.203 1 31.73 114 GLU B CA 1
ATOM 1979 C C . GLU B 1 114 ? 10.969 2.408 -27.875 1 31.73 114 GLU B C 1
ATOM 1981 O O . GLU B 1 114 ? 12.18 2.291 -27.688 1 31.73 114 GLU B O 1
ATOM 1986 N N . ALA B 1 115 ? 10.477 3.57 -27.297 1 30.52 115 ALA B N 1
ATOM 1987 C CA . ALA B 1 115 ? 11.359 4.301 -26.391 1 30.52 115 ALA B CA 1
ATOM 1988 C C . ALA B 1 115 ? 11.305 3.725 -24.984 1 30.52 115 ALA B C 1
ATOM 1990 O O . ALA B 1 115 ? 10.453 4.113 -24.188 1 30.52 115 ALA B O 1
ATOM 1991 N N . ALA B 1 116 ? 11.227 2.416 -24.766 1 32.56 116 ALA B N 1
ATOM 1992 C CA . ALA B 1 116 ? 11.461 1.771 -23.484 1 32.56 116 ALA B CA 1
ATOM 1993 C C . ALA B 1 116 ? 12.656 2.396 -22.766 1 32.56 116 ALA B C 1
ATOM 1995 O O . ALA B 1 116 ? 13.805 2.141 -23.125 1 32.56 116 ALA B O 1
ATOM 1996 N N . ALA B 1 117 ? 12.664 3.625 -22.547 1 31.59 117 ALA B N 1
ATOM 1997 C CA . ALA B 1 117 ? 13.781 4.027 -21.703 1 31.59 117 ALA B CA 1
ATOM 1998 C C . ALA B 1 117 ? 13.891 3.113 -20.484 1 31.59 117 ALA B C 1
ATOM 2000 O O . ALA B 1 117 ? 12.906 2.859 -19.797 1 31.59 117 ALA B O 1
ATOM 2001 N N . VAL B 1 118 ? 14.781 2.043 -20.5 1 33.09 118 VAL B N 1
ATOM 2002 C CA . VAL B 1 118 ? 15.328 1.185 -19.453 1 33.09 118 VAL B CA 1
ATOM 2003 C C . VAL B 1 118 ? 15.344 1.939 -18.125 1 33.09 118 VAL B C 1
ATOM 2005 O O . VAL B 1 118 ? 16.266 2.705 -17.859 1 33.09 118 VAL B O 1
ATOM 2008 N N . GLU B 1 119 ? 14.359 2.641 -17.797 1 38.78 119 GLU B N 1
ATOM 2009 C CA . GLU B 1 119 ? 14.469 3.062 -16.406 1 38.78 119 GLU B CA 1
ATOM 2010 C C . GLU B 1 119 ? 14.742 1.874 -15.492 1 38.78 119 GLU B C 1
ATOM 2012 O O . GLU B 1 119 ? 13.93 0.953 -15.406 1 38.78 119 GLU B O 1
ATOM 2017 N N . THR B 1 120 ? 15.961 1.409 -15.391 1 36.22 120 THR B N 1
ATOM 2018 C CA . THR B 1 120 ? 16.547 0.269 -14.695 1 36.22 120 THR B CA 1
ATOM 2019 C C . THR B 1 120 ? 15.953 0.116 -13.297 1 36.22 120 THR B C 1
ATOM 2021 O O . THR B 1 120 ? 15.594 1.107 -12.656 1 36.22 120 THR B O 1
ATOM 2024 N N . ARG B 1 121 ? 15.523 -1.216 -13.078 1 39.22 121 ARG B N 1
ATOM 2025 C CA . ARG B 1 121 ? 15.266 -1.794 -11.766 1 39.22 121 ARG B CA 1
ATOM 2026 C C . ARG B 1 121 ? 16.109 -1.112 -10.695 1 39.22 121 ARG B C 1
ATOM 2028 O O . ARG B 1 121 ? 15.641 -0.902 -9.57 1 39.22 121 ARG B O 1
ATOM 2035 N N . ALA B 1 122 ? 17.297 -0.931 -11.164 1 41.97 122 ALA B N 1
ATOM 2036 C CA . ALA B 1 122 ? 18.297 -0.368 -10.266 1 41.97 122 ALA B CA 1
ATOM 2037 C C . ALA B 1 122 ? 17.922 1.05 -9.844 1 41.97 122 ALA B C 1
ATOM 2039 O O . ALA B 1 122 ? 18.219 1.467 -8.719 1 41.97 122 ALA B O 1
ATOM 2040 N N . ALA B 1 123 ? 17.25 1.641 -10.734 1 43.81 123 ALA B N 1
ATOM 2041 C CA . ALA B 1 123 ? 16.922 3.023 -10.391 1 43.81 123 ALA B CA 1
ATOM 2042 C C . ALA B 1 123 ? 15.867 3.084 -9.297 1 43.81 123 ALA B C 1
ATOM 2044 O O . ALA B 1 123 ? 15.969 3.885 -8.367 1 43.81 123 ALA B O 1
ATOM 2045 N N . CYS B 1 124 ? 14.992 2.096 -9.492 1 49.03 124 CYS B N 1
ATOM 2046 C CA . CYS B 1 124 ? 13.977 2.1 -8.438 1 49.03 124 CYS B CA 1
ATOM 2047 C C . CYS B 1 124 ? 14.57 1.65 -7.109 1 49.03 124 CYS B C 1
ATOM 2049 O O . CYS B 1 124 ? 14.305 2.256 -6.07 1 49.03 124 CYS B O 1
ATOM 2051 N N . ARG B 1 125 ? 15.383 0.5 -7.16 1 49.44 125 ARG B N 1
ATOM 2052 C CA . ARG B 1 125 ? 15.984 -0.061 -5.957 1 49.44 125 ARG B CA 1
ATOM 2053 C C . ARG B 1 125 ? 17.109 0.834 -5.445 1 49.44 125 ARG B C 1
ATOM 2055 O O . ARG B 1 125 ? 17.25 1.031 -4.234 1 49.44 125 ARG B O 1
ATOM 2062 N N . ARG B 1 126 ? 18.188 1.176 -6.371 1 46.34 126 ARG B N 1
ATOM 2063 C CA . ARG B 1 126 ? 19.328 1.986 -5.949 1 46.34 126 ARG B CA 1
ATOM 2064 C C . ARG B 1 126 ? 18.859 3.271 -5.273 1 46.34 126 ARG B C 1
ATOM 2066 O O . ARG B 1 126 ? 19.516 3.758 -4.344 1 46.34 126 ARG B O 1
ATOM 2073 N N . GLU B 1 127 ? 17.844 3.584 -5.75 1 45.59 127 GLU B N 1
ATOM 2074 C CA . GLU B 1 127 ? 17.344 4.84 -5.191 1 45.59 127 GLU B CA 1
ATOM 2075 C C . GLU B 1 127 ? 16.828 4.648 -3.77 1 45.59 127 GLU B C 1
ATOM 2077 O O . GLU B 1 127 ? 17.016 5.512 -2.91 1 45.59 127 GLU B O 1
ATOM 2082 N N . TRP B 1 128 ? 16.297 3.441 -3.551 1 45.22 128 TRP B N 1
ATOM 2083 C CA . TRP B 1 128 ? 15.781 3.268 -2.195 1 45.22 128 TRP B CA 1
ATOM 2084 C C . TRP B 1 128 ? 16.922 3.01 -1.214 1 45.22 128 TRP B C 1
ATOM 2086 O O . TRP B 1 128 ? 16.859 3.443 -0.06 1 45.22 128 TRP B O 1
ATOM 2096 N N . LYS B 1 129 ? 17.953 2.338 -1.623 1 44.03 129 LYS B N 1
ATOM 2097 C CA . LYS B 1 129 ? 19.078 2.041 -0.741 1 44.03 129 LYS B CA 1
ATOM 2098 C C . LYS B 1 129 ? 19.812 3.316 -0.336 1 44.03 129 LYS B C 1
ATOM 2100 O O . LYS B 1 129 ? 20.312 3.424 0.787 1 44.03 129 LYS B O 1
ATOM 2105 N N . LYS B 1 130 ? 20.016 4.27 -1.213 1 42.12 130 LYS B N 1
ATOM 2106 C CA . LYS B 1 130 ? 20.844 5.426 -0.906 1 42.12 130 LYS B CA 1
ATOM 2107 C C . LYS B 1 130 ? 20.156 6.352 0.093 1 42.12 130 LYS B C 1
ATOM 2109 O O . LYS B 1 130 ? 20.781 7.289 0.602 1 42.12 130 LYS B O 1
ATOM 2114 N N . LEU B 1 131 ? 18.969 6.23 0.324 1 39.06 131 LEU B N 1
ATOM 2115 C CA . LEU B 1 131 ? 18.328 7.043 1.354 1 39.06 131 LEU B CA 1
ATOM 2116 C C . LEU B 1 131 ? 18.766 6.602 2.744 1 39.06 131 LEU B C 1
ATOM 2118 O O . LEU B 1 131 ? 18.484 7.277 3.736 1 39.06 131 LEU B O 1
ATOM 2122 N N . LYS B 1 132 ? 19.562 5.539 2.789 1 35.75 132 LYS B N 1
ATOM 2123 C CA . LYS B 1 132 ? 20.047 5.117 4.105 1 35.75 132 LYS B CA 1
ATOM 2124 C C . LYS B 1 132 ? 21.312 5.855 4.488 1 35.75 132 LYS B C 1
ATOM 2126 O O . LYS B 1 132 ? 21.953 5.516 5.484 1 35.75 132 LYS B O 1
ATOM 2131 N N . THR B 1 133 ? 21.906 6.809 3.666 1 31.19 133 THR B N 1
ATOM 2132 C CA . THR B 1 133 ? 23.297 7.02 4.043 1 31.19 133 THR B CA 1
ATOM 2133 C C . THR B 1 133 ? 23.391 7.746 5.383 1 31.19 133 THR B C 1
ATOM 2135 O O . THR B 1 133 ? 24.484 8.078 5.84 1 31.19 133 THR B O 1
ATOM 2138 N N . THR B 1 134 ? 22.688 8.836 5.637 1 29.53 134 THR B N 1
ATOM 2139 C CA . THR B 1 134 ? 23.375 9.484 6.75 1 29.53 134 THR B CA 1
ATOM 2140 C C . THR B 1 134 ? 23.562 8.5 7.906 1 29.53 134 THR B C 1
ATOM 2142 O O . THR B 1 134 ? 22.609 7.828 8.312 1 29.53 134 THR B O 1
ATOM 2145 N N . LYS B 1 135 ? 24.891 8.344 8.328 1 29.7 135 LYS B N 1
ATOM 2146 C CA . LYS B 1 135 ? 25.438 7.559 9.43 1 29.7 135 LYS B CA 1
ATOM 2147 C C . LYS B 1 135 ? 24.703 7.848 10.734 1 29.7 135 LYS B C 1
ATOM 2149 O O . LYS B 1 135 ? 24.812 8.938 11.289 1 29.7 135 LYS B O 1
ATOM 2154 N N . GLU B 1 136 ? 23.453 7.707 10.984 1 30.59 136 GLU B N 1
ATOM 2155 C CA . GLU B 1 136 ? 23.078 7.691 12.391 1 30.59 136 GLU B CA 1
ATOM 2156 C C . GLU B 1 136 ? 24.094 6.914 13.227 1 30.59 136 GLU B C 1
ATOM 2158 O O . GLU B 1 136 ? 24.594 5.871 12.797 1 30.59 136 GLU B O 1
ATOM 2163 N N . ASN B 1 137 ? 24.938 7.629 14.055 1 27.31 137 ASN B N 1
ATOM 2164 C CA . ASN B 1 137 ? 25.312 7.07 15.352 1 27.31 137 ASN B CA 1
ATOM 2165 C C . ASN B 1 137 ? 24.234 6.117 15.875 1 27.31 137 ASN B C 1
ATOM 2167 O O . ASN B 1 137 ? 23.047 6.402 15.773 1 27.31 137 ASN B O 1
ATOM 2171 N N . ASP B 1 138 ? 24.688 4.969 16.141 1 29.23 138 ASP B N 1
ATOM 2172 C CA . ASP B 1 138 ? 24 3.768 16.609 1 29.23 138 ASP B CA 1
ATOM 2173 C C . ASP B 1 138 ? 23.094 4.086 17.812 1 29.23 138 ASP B C 1
ATOM 2175 O O . ASP B 1 138 ? 23.469 3.852 18.953 1 29.23 138 ASP B O 1
ATOM 2179 N N . LEU B 1 139 ? 22.734 5.445 18.031 1 28.97 139 LEU B N 1
ATOM 2180 C CA . LEU B 1 139 ? 22.094 5.406 19.328 1 28.97 139 LEU B CA 1
ATOM 2181 C C . LEU B 1 139 ? 21.047 4.293 19.391 1 28.97 139 LEU B C 1
ATOM 2183 O O . LEU B 1 139 ? 20.266 4.117 18.453 1 28.97 139 LEU B O 1
ATOM 2187 N N . GLY B 1 140 ? 21.312 3.314 20.141 1 28.64 140 GLY B N 1
ATOM 2188 C CA . GLY B 1 140 ? 20.672 2.115 20.641 1 28.64 140 GLY B CA 1
ATOM 2189 C C . GLY B 1 140 ? 19.203 2.322 20.984 1 28.64 140 GLY B C 1
ATOM 2190 O O . GLY B 1 140 ? 18.625 1.565 21.766 1 28.64 140 GLY B O 1
ATOM 2191 N N . LEU B 1 141 ? 18.75 3.578 20.938 1 29.17 141 LEU B N 1
ATOM 2192 C CA . LEU B 1 141 ? 17.469 3.709 21.609 1 29.17 141 LEU B CA 1
ATOM 2193 C C . LEU B 1 141 ? 16.406 2.871 20.891 1 29.17 141 LEU B C 1
ATOM 2195 O O . LEU B 1 141 ? 16.172 3.033 19.688 1 29.17 141 LEU B O 1
ATOM 2199 N N . SER B 1 142 ? 16.312 1.776 21.281 1 30.77 142 SER B N 1
ATOM 2200 C CA . SER B 1 142 ? 15.43 0.65 21 1 30.77 142 SER B CA 1
ATOM 2201 C C . SER B 1 142 ? 13.969 1.04 21.172 1 30.77 142 SER B C 1
ATOM 2203 O O . SER B 1 142 ? 13.656 1.999 21.891 1 30.77 142 SER B O 1
ATOM 2205 N N . VAL B 1 143 ? 13.078 0.781 20.312 1 33.09 143 VAL B N 1
ATOM 2206 C CA . VAL B 1 143 ? 11.641 0.822 20.531 1 33.09 143 VAL B CA 1
ATOM 2207 C C . VAL B 1 143 ? 11.336 0.479 22 1 33.09 143 VAL B C 1
ATOM 2209 O O . VAL B 1 143 ? 10.195 0.62 22.453 1 33.09 143 VAL B O 1
ATOM 2212 N N . GLU B 1 144 ? 12.359 0.235 22.734 1 32.06 144 GLU B N 1
ATOM 2213 C CA . GLU B 1 144 ? 12.344 0.001 24.188 1 32.06 144 GLU B CA 1
ATOM 2214 C C . GLU B 1 144 ? 12.086 1.295 24.953 1 32.06 144 GLU B C 1
ATOM 2216 O O . GLU B 1 144 ? 11.352 1.299 25.938 1 32.06 144 GLU B O 1
ATOM 2221 N N . GLU B 1 145 ? 12.695 2.328 24.547 1 35.06 145 GLU B N 1
ATOM 2222 C CA . GLU B 1 145 ? 12.578 3.477 25.438 1 35.06 145 GLU B CA 1
ATOM 2223 C C . GLU B 1 145 ? 11.25 4.199 25.25 1 35.06 145 GLU B C 1
ATOM 2225 O O . GLU B 1 145 ? 10.68 4.734 26.188 1 35.06 145 GLU B O 1
ATOM 2230 N N . LEU B 1 146 ? 10.609 4.027 24.156 1 30.47 146 LEU B N 1
ATOM 2231 C CA . LEU B 1 146 ? 9.328 4.711 24 1 30.47 146 LEU B CA 1
ATOM 2232 C C . LEU B 1 146 ? 8.25 4.023 24.828 1 30.47 146 LEU B C 1
ATOM 2234 O O . LEU B 1 146 ? 7.422 4.688 25.453 1 30.47 146 LEU B O 1
ATOM 2238 N N . LYS B 1 147 ? 8.297 2.734 24.953 1 33.53 147 LYS B N 1
ATOM 2239 C CA . LYS B 1 147 ? 7.359 2.068 25.844 1 33.53 147 LYS B CA 1
ATOM 2240 C C . LYS B 1 147 ? 7.625 2.459 27.297 1 33.53 147 LYS B C 1
ATOM 2242 O O . LYS B 1 147 ? 6.719 2.414 28.141 1 33.53 147 LYS B O 1
ATOM 2247 N N . ALA B 1 148 ? 8.82 2.826 27.578 1 33.38 148 ALA B N 1
ATOM 2248 C CA . ALA B 1 148 ? 9.031 3.145 29 1 33.38 148 ALA B CA 1
ATOM 2249 C C . ALA B 1 148 ? 8.195 4.352 29.422 1 33.38 148 ALA B C 1
ATOM 2251 O O . ALA B 1 148 ? 7.691 4.406 30.547 1 33.38 148 ALA B O 1
ATOM 2252 N N . LEU B 1 149 ? 7.898 5.305 28.5 1 35.09 149 LEU B N 1
ATOM 2253 C CA . LEU B 1 149 ? 7.172 6.457 29.016 1 35.09 149 LEU B CA 1
ATOM 2254 C C . LEU B 1 149 ? 5.676 6.18 29.078 1 35.09 149 LEU B C 1
ATOM 2256 O O . LEU B 1 149 ? 4.965 6.73 29.922 1 35.09 149 LEU B O 1
ATOM 2260 N N . GLN B 1 150 ? 5.164 5.316 28.203 1 29.86 150 GLN B N 1
ATOM 2261 C CA . GLN B 1 150 ? 3.713 5.203 28.312 1 29.86 150 GLN B CA 1
ATOM 2262 C C . GLN B 1 150 ? 3.314 4.375 29.531 1 29.86 150 GLN B C 1
ATOM 2264 O O . GLN B 1 150 ? 2.209 4.527 30.062 1 29.86 150 GLN B O 1
ATOM 2269 N N . LYS B 1 151 ? 4.012 3.488 30.031 1 31.06 151 LYS B N 1
ATOM 2270 C CA . LYS B 1 151 ? 3.557 2.742 31.203 1 31.06 151 LYS B CA 1
ATOM 2271 C C . LYS B 1 151 ? 3.58 3.615 32.438 1 31.06 151 LYS B C 1
ATOM 2273 O O . LYS B 1 151 ? 2.885 3.328 33.438 1 31.06 151 LYS B O 1
ATOM 2278 N N . GLU B 1 152 ? 4.363 4.637 32.562 1 31.72 152 GLU B N 1
ATOM 2279 C CA . GLU B 1 152 ? 4.379 5.176 33.938 1 31.72 152 GLU B CA 1
ATOM 2280 C C . GLU B 1 152 ? 3.121 5.992 34.219 1 31.72 152 GLU B C 1
ATOM 2282 O O . GLU B 1 152 ? 3.021 6.648 35.25 1 31.72 152 GLU B O 1
ATOM 2287 N N . ASP B 1 153 ? 2.162 6.219 33.281 1 30.12 153 ASP B N 1
ATOM 2288 C CA . ASP B 1 153 ? 1.144 6.992 34 1 30.12 153 ASP B CA 1
ATOM 2289 C C . ASP B 1 153 ? 0.301 6.102 34.906 1 30.12 153 ASP B C 1
ATOM 2291 O O . ASP B 1 153 ? -0.351 5.168 34.438 1 30.12 153 ASP B O 1
ATOM 2295 N N . PRO B 1 154 ? 0.592 5.938 36.156 1 32.22 154 PRO B N 1
ATOM 2296 C CA . PRO B 1 154 ? -0.059 5.328 37.312 1 32.22 154 PRO B CA 1
ATOM 2297 C C . PRO B 1 154 ? -1.526 5.73 37.469 1 32.22 154 PRO B C 1
ATOM 2299 O O . PRO B 1 154 ? -2.262 5.141 38.25 1 32.22 154 PRO B O 1
ATOM 2302 N N . SER B 1 155 ? -2.121 6.859 36.969 1 31.8 155 SER B N 1
ATOM 2303 C CA . SER B 1 155 ? -3.275 7.312 37.75 1 31.8 155 SER B CA 1
ATOM 2304 C C . SER B 1 155 ? -4.465 6.375 37.562 1 31.8 155 SER B C 1
ATOM 2306 O O . SER B 1 155 ? -5.562 6.652 38.062 1 31.8 155 SER B O 1
ATOM 2308 N N . LEU B 1 156 ? -4.418 5.25 36.75 1 26.08 156 LEU B N 1
ATOM 2309 C CA . LEU B 1 156 ? -5.668 4.523 36.906 1 26.08 156 LEU B CA 1
ATOM 2310 C C . LEU B 1 156 ? -5.566 3.521 38.062 1 26.08 156 LEU B C 1
ATOM 2312 O O . LEU B 1 156 ? -6.438 2.66 38.219 1 26.08 156 LEU B O 1
ATOM 2316 N N . GLU B 1 157 ? -4.648 3.756 39.094 1 24.59 157 GLU B N 1
ATOM 2317 C CA . GLU B 1 157 ? -5.215 3.242 40.312 1 24.59 157 GLU B CA 1
ATOM 2318 C C . GLU B 1 157 ? -6.352 4.129 40.812 1 24.59 157 GLU B C 1
ATOM 2320 O O . GLU B 1 157 ? -6.285 5.355 40.688 1 24.59 157 GLU B O 1
#

Radius of gyration: 21.06 Å; Cα contacts (8 Å, |Δi|>4): 580; chains: 2; bounding box: 60×51×70 Å

Secondary structure (DSSP, 8-state):
-----------TTS-EEEEEETTEEEEEEE-TT-SSEEEEGGGS-TTSPEEEEEEEE-TTS-EEEEEEEEEEEEETTEEEEEEEEEESS-SSSEEE-S-TTPPPTTS--SS-SS------HHHHHHHHHGGG-S--------HHHHHHHHHT--TT-/-----------TTS-EEEEEETTEEEEEEE-TT-SSEEEEGGGS-TTSPEEEEEEEE-TTS-EEEEEEEEEEEEETTEEEEEEEEEESS-SSSEEE-S-TTPPPTT---SS-SS------HHHHHHHHHGGG-S--------HHHHHHHHHT--TT-

Foldseek 3Di:
DPPPPPVDDDCPPFLKWWWDKQRHIWIEGEDAPDPFKEAEQVNDDPPFDWDAWDWDADPVGDIDIFIKTWMAITILFDGGIDIYGYDNDDPTRMYHYDDPRGHDSPQPSDDDPPPNPCPDPCVVVVVVVVVPPDPPPPPVPDVVVVVVVVVPPPVVD/DPPPCPVDDDCPPFLKWWWDKQRHIWIEGEDAPDPFKEAEQVNDDPPFDWDAWDWDADPVGDIDIFIKTWMAITILFDGGIDIYGYDNDDPTRMYHYDDPRGHDRPQPSDDDPPPSVCPDPCVVVVVVVVVPPDPPDPPVPPVVVVVVVVPPPPPVD